Protein 3EOI (pdb70)

InterPro domains:
  IPR009987 PilM, inner membrane [PF07419] (11-144)

Radius of gyration: 28.0 Å; Cα contacts (8 Å, |Δi|>4): 345; chains: 2; bounding box: 50×100×62 Å

Solvent-accessible surface area: 15650 Å² total; per-residue (Å²): 180,98,190,88,110,125,164,81,104,100,61,104,27,66,100,22,0,33,14,0,18,100,15,13,70,23,0,46,77,43,1,187,123,64,78,128,47,50,81,83,16,35,92,9,75,58,95,70,21,63,31,99,97,48,195,53,11,49,27,27,3,28,156,113,88,0,3,0,24,3,135,70,88,122,48,0,40,43,12,1,53,134,67,22,63,112,78,13,151,18,10,62,2,81,116,35,117,4,20,42,67,152,31,162,135,63,103,52,129,21,24,108,106,13,68,61,128,5,2,0,18,56,77,221,90,236,85,102,116,163,84,107,102,60,103,26,67,102,27,0,31,13,0,20,107,16,13,70,20,1,49,76,41,1,189,124,66,78,126,50,48,79,86,13,31,97,9,74,59,92,68,22,62,30,101,95,49,197,58,10,51,26,31,3,28,154,109,86,0,3,0,25,5,104,60,110,120,49,0,41,42,12,1,54,137,68,21,63,114,78,13,147,17,12,50,0,61,128,45,132,3,19,33,72,137,34,138,134,64,115,46,124,25,22,108,94,14,44,54,108,0,2,1,17,59,75

B-factor: mean 16.45, std 9.67, range [5.2, 64.06]

Organism: Escherichia coli (NCBI:txid562)

Sequence (246 aa):
LSRTVHHQQTAEITQQAADFIRYMNAINDYLYQHPERRAAGGQLTSAQLGLPATKNVSHLISQQRVFVWAKEKPGLMGALLEQSGDSALLARVENGRLLDTHGRRISITLPAVIPDQVIIWMNLSRTVHHQQTAEITQQAADFIRYMNAINDYLYQHPERRAAGGQLTSAQLGLPATKNVSHLISQQRVFVWAKEKPGLMGALLEQSGDSALLARVENGRLLDTHGRRISITLPAVIPDQVIIWMN

Nearest PDB structures (foldseek):
  3eoi-assembly2_B  TM=1.002E+00  e=7.744E-25  Escherichia coli
  1m64-assembly2_B  TM=3.603E-01  e=7.952E+00  Shewanella frigidimarina
  3eoi-assembly2_B  TM=1.008E+00  e=5.783E-26  Escherichia coli
  3hg9-assembly1_B  TM=4.531E-01  e=3.712E-03  Pseudomonas aeruginosa
  2io9-assembly1_A  TM=3.458E-01  e=4.131E+00  Escherichia coli

Foldseek 3Di:
DDPDDPDCVVVVLLVLLVVQVLQVVLQVVLCVVPVVVLVPKDDDACVSSVHHDDDAKDWIRDPSKIKIKGADDVCSVVSNCVVVVNPAQKWFFAPQFTAGPVGHTDPDRDDPPDDHRMMMGMD/DDPDDPDCVVVVLLVLLVVQVLQVVLVVVLCVVPLVVLVVKADDDCVSSVHDDDPSKDWIRDPSKIKIKGAADVCSVVSNCVVVVNPAQKWFFAPQFTAGPVGHTDPDHDDPVDDHRMMMGMD

Secondary structure (DSSP, 8-state):
--------HHHHHHHHHHHHHHHHHHHHHHHHH-GGGGGG-B---HHHHT----SS-EEEEETTEEEEEEE--TTHHHHHHHHTTT----EEEETTEEE-TTS-B---PPPTTSPSSEEEEE-/--------HHHHHHHHHHHHHHHHHHHHHHHHH-GGGGGG-B---HHHHTS---SS-EEEEETTEEEEEEE--TTHHHHHHHHTTT----EEEETTEEE-TTS-B---PPPTTPPSSEEEEE-

Structure (mmCIF, N/CA/C/O backbone):
data_3EOI
#
_entry.id   3EOI
#
_cell.length_a   44.754
_cell.length_b   54.213
_cell.length_c   50.091
_cell.angle_alpha   90.000
_cell.angle_beta   100.510
_cell.angle_gamma   90.000
#
_symmetry.space_group_name_H-M   'P 1 21 1'
#
loop_
_entity.id
_entity.type
_entity.pdbx_description
1 polymer PilM
2 water water
#
loop_
_atom_site.group_PDB
_atom_site.id
_atom_site.type_symbol
_atom_site.label_atom_id
_atom_site.label_alt_id
_atom_site.label_comp_id
_atom_site.label_asym_id
_atom_site.label_entity_id
_atom_site.label_seq_id
_atom_site.pdbx_PDB_ins_code
_atom_site.Cartn_x
_atom_site.Cartn_y
_atom_site.Cartn_z
_atom_site.occupancy
_atom_site.B_iso_or_equiv
_atom_site.auth_seq_id
_atom_site.auth_comp_id
_atom_site.auth_asym_id
_atom_site.auth_atom_id
_atom_site.pdbx_PDB_model_num
ATOM 1 N N . LEU A 1 2 ? 44.246 -19.661 7.245 1.00 30.71 2 LEU A N 1
ATOM 2 C CA . LEU A 1 2 ? 43.505 -19.109 8.432 1.00 30.65 2 LEU A CA 1
ATOM 3 C C . LEU A 1 2 ? 43.906 -17.695 8.864 1.00 28.72 2 LEU A C 1
ATOM 4 O O . LEU A 1 2 ? 44.917 -17.551 9.537 1.00 29.47 2 LEU A O 1
ATOM 9 N N . SER A 1 3 ? 43.134 -16.659 8.543 1.00 25.86 3 SER A N 1
ATOM 10 C CA . SER A 1 3 ? 43.379 -15.377 9.239 1.00 21.93 3 SER A CA 1
ATOM 11 C C . SER A 1 3 ? 42.643 -15.338 10.559 1.00 18.26 3 SER A C 1
ATOM 12 O O . SER A 1 3 ? 41.457 -15.618 10.632 1.00 19.25 3 SER A O 1
ATOM 15 N N . ARG A 1 4 ? 43.353 -14.969 11.617 1.00 13.00 4 ARG A N 1
ATOM 16 C CA . ARG A 1 4 ? 42.717 -14.962 12.902 1.00 11.07 4 ARG A CA 1
ATOM 17 C C . ARG A 1 4 ? 42.309 -13.562 13.306 1.00 10.61 4 ARG A C 1
ATOM 18 O O . ARG A 1 4 ? 41.778 -13.360 14.397 1.00 7.76 4 ARG A O 1
ATOM 26 N N . THR A 1 5 ? 42.557 -12.583 12.437 1.00 11.17 5 THR A N 1
ATOM 27 C CA . THR A 1 5 ? 42.360 -11.175 12.799 1.00 13.09 5 THR A CA 1
ATOM 28 C C . THR A 1 5 ? 40.894 -10.879 13.109 1.00 11.82 5 THR A C 1
ATOM 29 O O . THR A 1 5 ? 39.990 -11.324 12.374 1.00 13.36 5 THR A O 1
ATOM 33 N N . VAL A 1 6 ? 40.649 -10.202 14.231 1.00 10.40 6 VAL A N 1
ATOM 34 C CA . VAL A 1 6 ? 39.298 -9.742 14.567 1.00 10.33 6 VAL A CA 1
ATOM 35 C C . VAL A 1 6 ? 39.120 -8.347 13.999 1.00 11.64 6 VAL A C 1
ATOM 36 O O . VAL A 1 6 ? 39.822 -7.414 14.439 1.00 12.19 6 VAL A O 1
ATOM 40 N N . HIS A 1 7 ? 38.226 -8.186 13.007 1.00 11.43 7 HIS A N 1
ATOM 41 C CA . HIS A 1 7 ? 38.078 -6.881 12.397 1.00 12.87 7 HIS A CA 1
ATOM 42 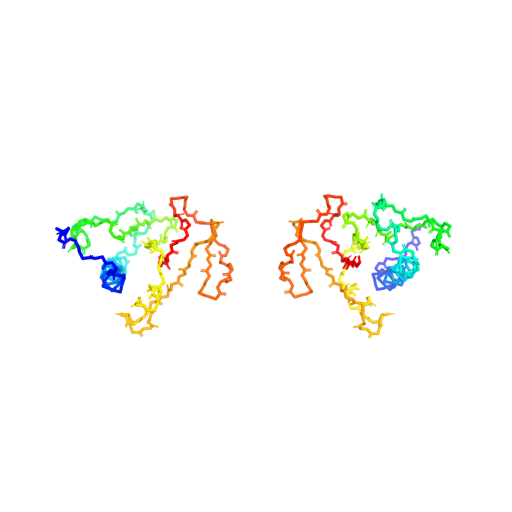C C . HIS A 1 7 ? 37.063 -5.998 13.143 1.00 11.42 7 HIS A C 1
ATOM 43 O O . HIS A 1 7 ? 36.385 -6.488 14.019 1.00 10.20 7 HIS A O 1
ATOM 50 N N . HIS A 1 8 ? 36.974 -4.720 12.773 1.00 10.30 8 HIS A N 1
ATOM 51 C CA . HIS A 1 8 ? 35.844 -3.876 13.199 1.00 10.65 8 HIS A CA 1
ATOM 52 C C . HIS A 1 8 ? 35.843 -3.612 14.683 1.00 9.66 8 HIS A C 1
ATOM 53 O O . HIS A 1 8 ? 34.776 -3.594 15.317 1.00 10.95 8 HIS A O 1
ATOM 60 N N . GLN A 1 9 ? 37.018 -3.343 15.231 1.00 7.11 9 GLN A N 1
ATOM 61 C CA . GLN A 1 9 ? 37.109 -3.044 16.678 1.00 6.98 9 GLN A CA 1
ATOM 62 C C . GLN A 1 9 ? 37.226 -1.558 16.972 1.00 6.14 9 GLN A C 1
ATOM 63 O O . GLN A 1 9 ? 37.894 -1.136 17.901 1.00 8.46 9 GLN A O 1
ATOM 69 N N . GLN A 1 10 ? 36.507 -0.767 16.194 1.00 6.98 10 GLN A N 1
ATOM 70 C CA . GLN A 1 10 ? 36.558 0.701 16.344 1.00 7.79 10 GLN A CA 1
ATOM 71 C C . GLN A 1 10 ? 36.230 1.217 17.730 1.00 7.74 10 GLN A C 1
ATOM 72 O O . GLN A 1 10 ? 36.945 2.047 18.259 1.00 8.65 10 GLN A O 1
ATOM 78 N N . THR A 1 11 ? 35.160 0.727 18.358 1.00 7.45 11 THR A N 1
ATOM 79 C CA . THR A 1 11 ? 34.863 1.255 19.710 1.00 6.20 11 THR A CA 1
ATOM 80 C C . THR A 1 11 ? 35.929 0.861 20.742 1.00 6.31 11 THR A C 1
ATOM 81 O O . THR A 1 11 ? 36.383 1.689 21.564 1.00 7.44 11 THR A O 1
ATOM 85 N N . ALA A 1 12 ? 36.378 -0.380 20.683 1.00 5.96 12 ALA A N 1
ATOM 86 C CA . ALA A 1 12 ? 37.491 -0.779 21.559 1.00 7.03 12 ALA A CA 1
ATOM 87 C C . ALA A 1 12 ? 38.710 0.126 21.328 1.00 7.84 12 ALA A C 1
ATOM 88 O O . ALA A 1 12 ? 39.415 0.503 22.264 1.00 8.58 12 ALA A O 1
ATOM 90 N N . GLU A 1 13 ? 39.032 0.392 20.062 1.00 8.23 13 GLU A N 1
ATOM 91 C CA . GLU A 1 13 ? 40.179 1.244 19.709 1.00 8.82 13 GLU A CA 1
ATOM 92 C C . GLU A 1 13 ? 40.010 2.660 20.270 1.00 9.35 13 GLU A C 1
ATOM 93 O O . GLU A 1 13 ? 40.987 3.218 20.867 1.00 10.25 13 GLU A O 1
ATOM 99 N N . ILE A 1 14 ? 38.834 3.278 20.073 1.00 8.69 14 ILE A N 1
ATOM 100 C CA . ILE A 1 14 ? 38.712 4.680 20.556 1.00 8.69 14 ILE A CA 1
ATOM 101 C C . ILE A 1 14 ? 38.674 4.720 22.063 1.00 8.76 14 ILE A C 1
ATOM 102 O O . ILE A 1 14 ? 39.145 5.657 22.694 1.00 9.13 14 ILE A O 1
ATOM 107 N N . THR A 1 15 ? 38.131 3.670 22.691 1.00 7.98 15 THR A N 1
ATOM 108 C CA . THR A 1 15 ? 38.150 3.649 24.145 1.00 8.33 15 THR A CA 1
ATOM 109 C C . THR A 1 15 ? 39.560 3.667 24.691 1.00 8.94 15 THR A C 1
ATOM 110 O O . THR A 1 15 ? 39.837 4.449 25.586 1.00 10.39 15 THR A O 1
ATOM 114 N N . GLN A 1 16 ? 40.447 2.867 24.113 1.00 8.43 16 GLN A N 1
ATOM 115 C CA . GLN A 1 16 ? 41.821 2.828 24.566 1.00 9.40 16 GLN A CA 1
ATOM 116 C C . GLN A 1 16 ? 42.604 4.088 24.150 1.00 10.68 16 GLN A C 1
ATOM 117 O O . GLN A 1 16 ? 43.411 4.630 24.918 1.00 11.46 16 GLN A O 1
ATOM 123 N N . GLN A 1 17 ? 42.333 4.613 22.951 1.00 9.73 17 GLN A N 1
ATOM 124 C CA . GLN A 1 17 ? 42.940 5.863 22.515 1.00 9.90 17 GLN A CA 1
ATOM 125 C C . GLN A 1 17 ? 42.565 6.991 23.466 1.00 8.24 17 GLN A C 1
ATOM 126 O O . GLN A 1 17 ? 43.435 7.811 23.826 1.00 9.27 17 GLN A O 1
ATOM 132 N N . ALA A 1 18 ? 41.296 7.091 23.925 1.00 6.51 18 ALA A N 1
ATOM 133 C CA . ALA A 1 18 ? 40.950 8.169 24.807 1.00 7.65 18 ALA A CA 1
ATOM 134 C C . ALA A 1 18 ? 41.603 7.976 26.144 1.00 8.56 18 ALA A C 1
ATOM 135 O O . ALA A 1 18 ? 42.037 8.967 26.757 1.00 9.75 18 ALA A O 1
ATOM 137 N N . ALA A 1 19 ? 41.656 6.728 26.626 1.00 7.60 19 ALA A N 1
ATOM 138 C CA . ALA A 1 19 ? 42.271 6.514 27.932 1.00 7.85 19 ALA A CA 1
ATOM 139 C C . ALA A 1 19 ? 43.742 6.871 27.894 1.00 8.22 19 ALA A C 1
ATOM 140 O O . ALA A 1 19 ? 44.260 7.554 28.838 1.00 8.68 19 ALA A O 1
ATOM 142 N N . ASP A 1 20 ? 44.416 6.465 26.809 1.00 8.49 20 ASP A N 1
ATOM 143 C CA . ASP A 1 20 ? 45.831 6.862 26.647 1.00 9.46 20 ASP A CA 1
ATOM 144 C C . ASP A 1 20 ? 46.032 8.388 26.578 1.00 8.81 20 ASP A C 1
ATOM 145 O O . ASP A 1 20 ? 46.957 8.961 27.202 1.00 9.43 20 ASP A O 1
ATOM 150 N N . PHE A 1 21 ? 45.204 9.036 25.755 1.00 8.97 21 PHE A N 1
ATOM 151 C CA . PHE A 1 21 ? 45.235 10.498 25.631 1.00 8.02 21 PHE A CA 1
ATOM 152 C C . PHE A 1 21 ? 45.101 11.128 27.045 1.00 8.01 21 PHE A C 1
ATOM 153 O O . PHE A 1 21 ? 45.849 12.060 27.454 1.00 8.90 21 PHE A O 1
ATOM 161 N N . ILE A 1 22 ? 44.097 10.685 27.801 1.00 7.54 22 ILE A N 1
ATOM 162 C CA . ILE A 1 22 ? 43.831 11.363 29.075 1.00 9.36 22 ILE A CA 1
ATOM 163 C C . ILE A 1 22 ? 44.996 11.126 30.028 1.00 9.74 22 ILE A C 1
ATOM 164 O O . ILE A 1 22 ? 45.403 12.038 30.779 1.00 10.53 22 ILE A O 1
ATOM 169 N N . ARG A 1 23 ? 45.553 9.922 29.988 1.00 8.70 23 ARG A N 1
ATOM 170 C CA . ARG A 1 23 ? 46.683 9.577 30.869 1.00 10.48 23 ARG A CA 1
ATOM 171 C C . ARG A 1 23 ? 47.881 10.452 30.608 1.00 10.82 23 ARG A C 1
ATOM 172 O O . ARG A 1 23 ? 48.533 10.971 31.575 1.00 11.02 23 ARG A O 1
ATOM 180 N N . TYR A 1 24 ? 48.223 10.606 29.326 1.00 9.71 24 TYR A N 1
ATOM 181 C CA . TYR A 1 24 ? 49.361 11.449 28.942 1.00 10.25 24 TYR A CA 1
ATOM 182 C C . TYR A 1 24 ? 49.085 12.930 29.184 1.00 8.95 24 TYR A C 1
ATOM 183 O O . TYR A 1 24 ? 49.953 13.661 29.716 1.00 8.72 24 TYR A O 1
ATOM 192 N N . MET A 1 25 ? 47.925 13.421 28.733 1.00 8.76 25 MET A N 1
ATOM 193 C CA . MET A 1 25 ? 47.475 14.774 29.068 1.00 9.18 25 MET A CA 1
ATOM 194 C C . MET A 1 25 ? 47.674 15.086 30.575 1.00 9.21 25 MET A C 1
ATOM 195 O O . MET A 1 25 ? 48.310 16.085 30.944 1.00 7.93 25 MET A O 1
ATOM 200 N N . ASN A 1 26 ? 47.094 14.250 31.448 1.00 8.57 26 ASN A N 1
ATOM 201 C CA . ASN A 1 26 ? 47.201 14.485 32.921 1.00 9.65 26 ASN A CA 1
ATOM 202 C C . ASN A 1 26 ? 48.654 14.490 33.371 1.00 9.47 26 ASN A C 1
ATOM 203 O O . ASN A 1 26 ? 49.082 15.349 34.170 1.00 9.85 26 ASN A O 1
ATOM 208 N N . ALA A 1 27 ? 49.452 13.569 32.849 1.00 8.90 27 ALA A N 1
ATOM 209 C CA . ALA A 1 27 ? 50.871 13.531 33.277 1.00 8.10 27 ALA A CA 1
ATOM 210 C C . ALA A 1 27 ? 51.658 14.772 32.840 1.00 7.92 27 ALA A C 1
ATOM 211 O O . ALA A 1 27 ? 52.486 15.333 33.616 1.00 8.71 27 ALA A O 1
ATOM 213 N N . ILE A 1 28 ? 51.385 15.216 31.620 1.00 7.51 28 ILE A N 1
ATOM 214 C CA . ILE A 1 28 ? 52.005 16.423 31.106 1.00 8.58 28 ILE A CA 1
ATOM 215 C C . ILE A 1 28 ? 51.563 17.670 31.840 1.00 9.26 28 ILE A C 1
ATOM 216 O O . ILE A 1 28 ? 52.400 18.504 32.261 1.00 9.29 28 ILE A O 1
ATOM 221 N N . ASN A 1 29 ? 50.251 17.745 32.053 1.00 7.88 29 ASN A N 1
ATOM 222 C CA . ASN A 1 29 ? 49.640 18.860 32.765 1.00 9.85 29 ASN A CA 1
ATOM 223 C C . ASN A 1 29 ? 50.188 18.955 34.190 1.00 9.35 29 ASN A C 1
ATOM 224 O O . ASN A 1 29 ? 50.574 20.032 34.663 1.00 9.57 29 ASN A O 1
ATOM 229 N N . ASP A 1 30 ? 50.217 17.816 34.887 1.00 8.56 30 ASP A N 1
ATOM 230 C CA . ASP A 1 30 ? 50.700 17.825 36.241 1.00 11.76 30 ASP A CA 1
ATOM 231 C C . ASP A 1 30 ? 52.155 18.255 36.306 1.00 10.02 30 ASP A C 1
ATOM 232 O O . ASP A 1 30 ? 52.517 19.068 37.163 1.00 10.32 30 ASP A O 1
ATOM 237 N N . TYR A 1 31 ? 52.992 17.758 35.389 1.00 8.48 31 TYR A N 1
ATOM 238 C CA . TYR A 1 31 ? 54.417 18.131 35.422 1.00 7.05 31 TYR A CA 1
ATOM 239 C C . TYR A 1 31 ? 54.554 19.640 35.186 1.00 7.37 31 TYR A C 1
ATOM 240 O O . TYR A 1 31 ? 55.356 20.341 35.884 1.00 7.62 31 TYR A O 1
ATOM 249 N N . LEU A 1 32 ? 53.875 20.168 34.166 1.00 7.93 32 LEU A N 1
ATOM 250 C CA . LEU A 1 32 ? 54.061 21.586 33.872 1.00 8.46 32 LEU A CA 1
ATOM 251 C C . LEU A 1 32 ? 53.433 22.485 34.925 1.00 7.68 32 LEU A C 1
ATOM 252 O O . LEU A 1 32 ? 53.896 23.615 35.128 1.00 9.45 32 LEU A O 1
ATOM 257 N N . TYR A 1 33 ? 52.383 22.019 35.590 1.00 6.10 33 TYR A N 1
ATOM 258 C CA . TYR A 1 33 ? 51.851 22.799 36.730 1.00 8.13 33 TYR A CA 1
ATOM 259 C C . TYR A 1 33 ? 52.866 22.908 37.865 1.00 7.42 33 TYR A C 1
ATOM 260 O O . TYR A 1 33 ? 53.002 23.938 38.528 1.00 8.32 33 TYR A O 1
ATOM 269 N N . GLN A 1 34 ? 53.512 21.786 38.187 1.00 7.47 34 GLN A N 1
ATOM 270 C CA . GLN A 1 34 ? 54.626 21.767 39.160 1.00 7.33 34 GLN A CA 1
ATOM 271 C C . GLN A 1 34 ? 55.826 22.634 38.748 1.00 7.72 34 GLN A C 1
ATOM 272 O O . GLN A 1 34 ? 56.445 23.305 39.575 1.00 7.65 34 GLN A O 1
ATOM 278 N N . HIS A 1 35 ? 56.141 22.622 37.447 1.00 8.50 35 HIS A N 1
ATOM 279 C CA . HIS A 1 35 ? 57.341 23.220 36.897 1.00 10.54 35 HIS A CA 1
ATOM 280 C C . HIS A 1 35 ? 57.028 24.141 35.733 1.00 9.36 35 HIS A C 1
ATOM 281 O O . HIS A 1 35 ? 57.408 23.851 34.586 1.00 8.82 35 HIS A O 1
ATOM 288 N N . PRO A 1 36 ? 56.380 25.258 36.009 1.00 9.47 36 PRO A N 1
ATOM 289 C CA . PRO A 1 36 ? 55.937 26.089 34.904 1.00 10.03 36 PRO A CA 1
ATOM 290 C C . PRO A 1 36 ? 57.128 26.630 34.120 1.00 10.86 36 PRO A C 1
ATOM 291 O O . PRO A 1 36 ? 56.990 26.922 32.948 1.00 11.92 36 PRO A O 1
ATOM 295 N N . GLU A 1 37 ? 58.300 26.741 34.730 1.00 10.86 37 GLU A N 1
ATOM 296 C CA . GLU A 1 37 ? 59.460 27.254 33.999 1.00 12.64 37 GLU A CA 1
ATOM 297 C C . GLU A 1 37 ? 59.910 26.359 32.825 1.00 11.77 37 GLU A C 1
ATOM 298 O O . GLU A 1 37 ? 60.677 26.787 31.941 1.00 12.57 37 GLU A O 1
ATOM 304 N N . ARG A 1 38 ? 59.465 25.100 32.844 1.00 9.97 38 ARG A N 1
ATOM 305 C CA . ARG A 1 38 ? 59.816 24.150 31.765 1.00 9.54 38 ARG A CA 1
ATOM 306 C C . ARG A 1 38 ? 59.165 24.574 30.424 1.00 8.70 38 ARG A C 1
ATOM 307 O O . ARG A 1 38 ? 59.702 24.282 29.347 1.00 9.40 38 ARG A O 1
ATOM 315 N N . ARG A 1 39 ? 58.074 25.321 30.506 1.00 9.20 39 ARG A N 1
ATOM 316 C CA . ARG A 1 39 ? 57.384 25.793 29.272 1.00 9.25 39 ARG A CA 1
ATOM 317 C C . ARG A 1 39 ? 58.274 26.535 28.264 1.00 10.78 39 ARG A C 1
ATOM 318 O O . ARG A 1 39 ? 58.129 26.372 27.043 1.00 13.77 39 ARG A O 1
ATOM 326 N N . ALA A 1 40 ? 59.208 27.308 28.770 1.00 11.61 40 ALA A N 1
ATOM 327 C CA . ALA A 1 40 ? 60.016 28.139 27.908 1.00 11.61 40 ALA A CA 1
ATOM 328 C C . ALA A 1 40 ? 60.943 27.335 27.033 1.00 11.76 40 ALA A C 1
ATOM 329 O O . ALA A 1 40 ? 61.392 27.814 25.980 1.00 14.16 40 ALA A O 1
ATOM 331 N N . ALA A 1 41 ? 61.285 26.127 27.443 1.00 10.86 41 ALA A N 1
ATOM 332 C CA . ALA A 1 41 ? 62.321 25.434 26.696 1.00 11.06 41 ALA A CA 1
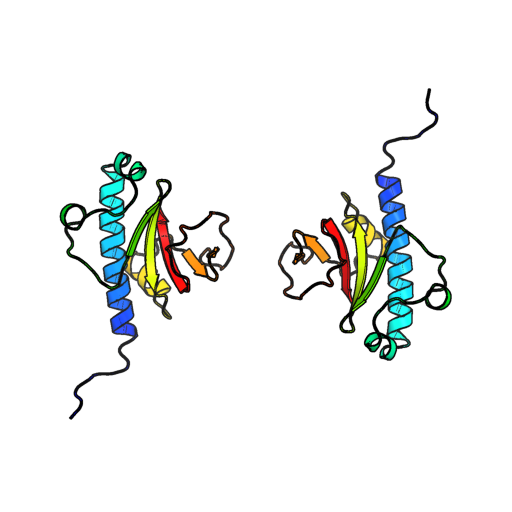ATOM 333 C C . ALA A 1 41 ? 61.801 24.732 25.421 1.00 13.12 41 ALA A C 1
ATOM 334 O O . ALA A 1 41 ? 62.582 24.382 24.531 1.00 14.22 41 ALA A O 1
ATOM 336 N N . GLY A 1 42 ? 60.505 24.487 25.331 1.00 13.09 42 GLY A N 1
ATOM 337 C CA . GLY A 1 42 ? 60.008 23.782 24.135 1.00 11.97 42 GLY A CA 1
ATOM 338 C C . GLY A 1 42 ? 60.174 22.275 24.106 1.00 10.76 42 GLY A C 1
ATOM 339 O O . GLY A 1 42 ? 60.440 21.658 25.129 1.00 11.12 42 GLY A O 1
ATOM 340 N N . GLY A 1 43 ? 59.939 21.680 22.942 1.00 9.77 43 GLY A N 1
ATOM 341 C CA . GLY A 1 43 ? 60.258 20.238 22.753 1.00 9.14 43 GLY A CA 1
ATOM 342 C C . GLY A 1 43 ? 59.225 19.420 23.476 1.00 10.44 43 GLY A C 1
ATOM 343 O O . GLY A 1 43 ? 58.050 19.751 23.471 1.00 10.73 43 GLY A O 1
ATOM 344 N N . GLN A 1 44 ? 59.676 18.310 24.038 1.00 10.51 44 GLN A N 1
ATOM 345 C CA . GLN A 1 44 ? 58.768 17.403 24.714 1.00 9.33 44 GLN A CA 1
ATOM 346 C C . GLN A 1 44 ? 59.305 17.056 26.098 1.00 10.33 44 GLN A C 1
ATOM 347 O O . GLN A 1 44 ? 60.537 17.053 26.341 1.00 11.55 44 GLN A O 1
ATOM 353 N N . LEU A 1 45 ? 58.377 16.665 26.984 1.00 9.99 45 LEU A N 1
ATOM 354 C CA . LEU A 1 45 ? 58.768 16.132 28.273 1.00 9.28 45 LEU A CA 1
ATOM 355 C C . LEU A 1 45 ? 59.218 14.693 28.039 1.00 9.95 45 LEU A C 1
ATOM 356 O O . LEU A 1 45 ? 58.804 14.044 27.069 1.00 11.75 45 LEU A O 1
ATOM 361 N N . THR A 1 46 ? 60.030 14.159 28.929 1.00 11.51 46 THR A N 1
ATOM 362 C CA . THR A 1 46 ? 60.536 12.795 28.703 1.00 13.50 46 THR A CA 1
ATOM 363 C C . THR A 1 46 ? 59.706 11.715 29.364 1.00 15.19 46 THR A C 1
ATOM 364 O O . THR A 1 46 ? 58.849 11.992 30.207 1.00 14.66 46 THR A O 1
ATOM 368 N N . SER A 1 47 ? 59.986 10.461 28.993 1.00 17.02 47 SER A N 1
ATOM 369 C CA . SER A 1 47 ? 59.325 9.304 29.638 1.00 17.70 47 SER A CA 1
ATOM 370 C C . SER A 1 47 ? 59.557 9.272 31.120 1.00 17.09 47 SER A C 1
ATOM 371 O O . SER A 1 47 ? 58.603 9.028 31.897 1.00 17.50 47 SER A O 1
ATOM 374 N N . ALA A 1 48 ? 60.774 9.593 31.551 1.00 17.38 48 ALA A N 1
ATOM 375 C CA . ALA A 1 48 ? 61.020 9.664 32.985 1.00 17.35 48 ALA A CA 1
ATOM 376 C C . ALA A 1 48 ? 60.160 10.735 33.661 1.00 16.86 48 ALA A C 1
ATOM 377 O O . ALA A 1 48 ? 59.577 10.481 34.709 1.00 16.90 48 ALA A O 1
ATOM 379 N N . GLN A 1 49 ? 60.080 11.936 33.072 1.00 15.22 49 GLN A N 1
ATOM 380 C CA . GLN A 1 49 ? 59.242 13.001 33.667 1.00 14.62 49 GLN A CA 1
ATOM 381 C C . GLN A 1 49 ? 57.774 12.637 33.741 1.00 13.85 49 GLN A C 1
ATOM 382 O O . GLN A 1 49 ? 57.097 12.947 34.730 1.00 13.82 49 GLN A O 1
ATOM 388 N N . LEU A 1 50 ? 57.266 11.968 32.721 1.00 13.87 50 LEU A N 1
ATOM 389 C CA . LEU A 1 50 ? 55.858 11.567 32.698 1.00 14.69 50 LEU A CA 1
ATOM 390 C C . LEU A 1 50 ? 55.556 10.284 33.501 1.00 15.39 50 LEU A C 1
ATOM 391 O O . LEU A 1 50 ? 54.398 9.988 33.842 1.00 14.42 50 LEU A O 1
ATOM 396 N N . GLY A 1 51 ? 56.594 9.500 33.764 1.00 15.50 51 GLY A N 1
ATOM 397 C CA . GLY A 1 51 ? 56.373 8.173 34.341 1.00 15.58 51 GLY A CA 1
ATOM 398 C C . GLY A 1 51 ? 55.630 7.206 33.441 1.00 16.51 51 GLY A C 1
ATOM 399 O O . GLY A 1 51 ? 54.989 6.260 33.913 1.00 17.64 51 GLY A O 1
ATOM 400 N N . LEU A 1 52 ? 55.718 7.412 32.128 1.00 16.22 52 LEU A N 1
ATOM 401 C CA . LEU A 1 52 ? 54.994 6.601 31.187 1.00 17.14 52 LEU A CA 1
ATOM 402 C C . LEU A 1 52 ? 55.985 6.247 30.074 1.00 18.91 52 LEU A C 1
ATOM 403 O O . LEU A 1 52 ? 56.868 7.058 29.754 1.00 18.42 52 LEU A O 1
ATOM 408 N N . PRO A 1 53 ? 55.889 5.030 29.512 1.00 20.78 53 PRO A N 1
ATOM 409 C CA . PRO A 1 53 ? 56.838 4.788 28.448 1.00 22.65 53 PRO A CA 1
ATOM 410 C C . PRO A 1 53 ? 56.356 5.474 27.205 1.00 24.20 53 PRO A C 1
ATOM 411 O O . PRO A 1 53 ? 55.354 6.184 27.248 1.00 23.05 53 PRO A O 1
ATOM 415 N N . ALA A 1 54 ? 57.090 5.265 26.115 1.00 25.35 54 ALA A N 1
ATOM 416 C CA . ALA A 1 54 ? 56.718 5.714 24.784 1.00 27.15 54 ALA A CA 1
ATOM 417 C C . ALA A 1 54 ? 55.324 5.235 24.362 1.00 29.16 54 ALA A C 1
ATOM 418 O O . ALA A 1 54 ? 54.860 4.146 24.735 1.00 30.15 54 ALA A O 1
ATOM 420 N N . THR A 1 55 ? 54.645 6.052 23.575 1.00 28.90 55 THR A N 1
ATOM 421 C CA . THR A 1 55 ? 53.328 5.676 23.120 1.00 29.38 55 THR A CA 1
ATOM 422 C C . THR A 1 55 ? 53.166 6.048 21.670 1.00 30.53 55 THR A C 1
ATOM 423 O O . THR A 1 55 ? 53.767 7.019 21.208 1.00 31.54 55 THR A O 1
ATOM 427 N N . LYS A 1 56 ? 52.334 5.300 20.960 1.00 30.10 56 LYS A N 1
ATOM 428 C CA . LYS A 1 56 ? 52.212 5.503 19.539 1.00 30.66 56 LYS A CA 1
ATOM 429 C C . LYS A 1 56 ? 50.974 6.302 19.182 1.00 28.69 56 LYS A C 1
ATOM 430 O O . LYS A 1 56 ? 50.900 6.861 18.094 1.00 29.44 56 LYS A O 1
ATOM 436 N N . ASN A 1 57 ? 49.992 6.369 20.078 1.00 25.90 57 ASN A N 1
ATOM 437 C CA . ASN A 1 57 ? 48.747 6.980 19.682 1.00 24.43 57 ASN A CA 1
ATOM 438 C C . ASN A 1 57 ? 48.443 8.328 20.340 1.00 20.72 57 ASN A C 1
ATOM 439 O O . ASN A 1 57 ? 47.341 8.826 20.214 1.00 22.21 57 ASN A O 1
ATOM 444 N N . VAL A 1 58 ? 49.428 8.928 20.999 1.00 17.93 58 VAL A N 1
ATOM 445 C CA . VAL A 1 58 ? 49.239 10.304 21.516 1.00 17.84 58 VAL A CA 1
ATOM 446 C C . VAL A 1 58 ? 50.551 11.064 21.375 1.00 14.00 58 VAL A C 1
ATOM 447 O O . VAL A 1 58 ? 51.617 10.488 21.595 1.00 15.03 58 VAL A O 1
ATOM 451 N N . SER A 1 59 ? 50.504 12.325 20.914 1.00 11.75 59 SER A N 1
ATOM 452 C CA . SER A 1 59 ? 51.697 13.118 20.641 1.00 10.58 59 SER A CA 1
ATOM 453 C C . SER A 1 59 ? 51.561 14.441 21.394 1.00 8.43 59 SER A C 1
ATOM 454 O O . SER A 1 59 ? 50.462 14.839 21.752 1.00 8.43 59 SER A O 1
ATOM 457 N N . HIS A 1 60 ? 52.716 15.061 21.660 1.00 8.16 60 HIS A N 1
ATOM 458 C CA . HIS A 1 60 ? 52.733 16.346 22.274 1.00 8.26 60 HIS A CA 1
ATOM 459 C C . HIS A 1 60 ? 53.901 17.222 21.872 1.00 9.15 60 HIS A C 1
ATOM 460 O O . HIS A 1 60 ? 54.875 16.780 21.260 1.00 9.72 60 HIS A O 1
ATOM 467 N N . LEU A 1 61 ? 53.731 18.506 22.141 1.00 8.35 61 LEU A N 1
ATOM 468 C CA . LEU A 1 61 ? 54.770 19.458 21.785 1.00 8.68 61 LEU A CA 1
ATOM 469 C C . LEU A 1 61 ? 54.556 20.696 22.623 1.00 8.08 61 LEU A C 1
ATOM 470 O O . LEU A 1 61 ? 53.432 21.110 22.854 1.00 10.11 61 LEU A O 1
ATOM 475 N N . ILE A 1 62 ? 55.642 21.216 23.187 1.00 5.88 62 ILE A N 1
ATOM 476 C CA . ILE A 1 62 ? 55.608 22.526 23.821 1.00 7.01 62 ILE A CA 1
ATOM 477 C C . ILE A 1 62 ? 56.158 23.572 22.845 1.00 8.60 62 ILE A C 1
ATOM 478 O O . ILE A 1 62 ? 57.254 23.402 22.321 1.00 8.79 62 ILE A O 1
ATOM 483 N N . SER A 1 63 ? 55.376 24.610 22.561 1.00 8.10 63 SER A N 1
ATOM 484 C CA . SER A 1 63 ? 55.768 25.635 21.583 1.00 8.56 63 SER A CA 1
ATOM 485 C C . SER A 1 63 ? 55.230 26.988 21.997 1.00 9.59 63 SER A C 1
ATOM 486 O O . SER A 1 63 ? 54.073 27.108 22.403 1.00 9.55 63 SER A O 1
ATOM 489 N N . GLN A 1 64 ? 56.096 27.987 21.981 1.00 10.39 64 GLN A N 1
ATOM 490 C CA . GLN A 1 64 ? 55.700 29.302 22.422 1.00 11.76 64 GLN A CA 1
ATOM 491 C C . GLN A 1 64 ? 55.005 29.226 23.809 1.00 10.43 64 GLN A C 1
ATOM 492 O O . GLN A 1 64 ? 54.005 29.907 24.094 1.00 11.23 64 GLN A O 1
ATOM 498 N N . GLN A 1 65 ? 55.615 28.427 24.670 1.00 8.98 65 GLN A N 1
ATOM 499 C CA . GLN A 1 65 ? 55.167 28.273 26.087 1.00 8.70 65 GLN A CA 1
ATOM 500 C C . GLN A 1 65 ? 53.760 27.677 26.305 1.00 8.19 65 GLN A C 1
ATOM 501 O O . GLN A 1 65 ? 53.239 27.686 27.423 1.00 10.94 65 GLN A O 1
ATOM 507 N N . ARG A 1 66 ? 53.178 27.096 25.266 1.00 7.58 66 ARG A N 1
ATOM 508 C CA . ARG A 1 66 ? 51.922 26.375 25.447 1.00 9.67 66 ARG A CA 1
ATOM 509 C C . ARG A 1 66 ? 52.207 24.942 25.103 1.00 9.57 66 ARG A C 1
ATOM 510 O O . ARG A 1 66 ? 53.070 24.665 24.278 1.00 8.87 66 ARG A O 1
ATOM 518 N N . VAL A 1 67 ? 51.473 24.042 25.705 1.00 8.15 67 VAL A N 1
ATOM 519 C CA . VAL A 1 67 ? 51.615 22.652 25.394 1.00 7.45 67 VAL A CA 1
ATOM 520 C C . VAL A 1 67 ? 50.384 22.173 24.621 1.00 7.75 67 VAL A C 1
ATOM 521 O O . VAL A 1 67 ? 49.209 22.545 24.911 1.00 8.70 67 VAL A O 1
ATOM 525 N N . PHE A 1 68 ? 50.670 21.318 23.651 1.00 6.26 68 PHE A N 1
ATOM 526 C CA . PHE A 1 68 ? 49.665 20.775 22.737 1.00 6.12 68 PHE A CA 1
ATOM 527 C C . PHE A 1 68 ? 49.769 19.248 22.808 1.00 7.49 68 PHE A C 1
ATOM 528 O O . PHE A 1 68 ? 50.896 18.668 22.696 1.00 7.64 68 PHE A O 1
ATOM 536 N N . VAL A 1 69 ? 48.618 18.596 22.930 1.00 5.81 69 VAL A N 1
ATOM 537 C CA . VAL A 1 69 ? 48.551 17.147 23.020 1.00 6.13 69 VAL A CA 1
ATOM 538 C C . VAL A 1 69 ? 47.463 16.731 22.024 1.00 8.23 69 VAL A C 1
ATOM 539 O O . VAL A 1 69 ? 46.373 17.328 21.987 1.00 7.80 69 VAL A O 1
ATOM 543 N N . TRP A 1 70 ? 47.760 15.753 21.195 1.00 7.07 70 TRP A N 1
ATOM 544 C CA . TRP A 1 70 ? 46.782 15.441 20.151 1.00 5.83 70 TRP A CA 1
ATOM 545 C C . TRP A 1 70 ? 46.757 13.981 19.733 1.00 7.42 70 TRP A C 1
ATOM 546 O O . TRP A 1 70 ? 47.720 13.204 19.957 1.00 7.27 70 TRP A O 1
ATOM 557 N N . ALA A 1 71 ? 45.612 13.636 19.138 1.00 8.48 71 ALA A N 1
ATOM 558 C CA . ALA A 1 71 ? 45.436 12.276 18.575 1.00 9.79 71 ALA A CA 1
ATOM 559 C C . ALA A 1 71 ? 44.597 12.332 17.316 1.00 10.22 71 ALA A C 1
ATOM 560 O O . ALA A 1 71 ? 43.772 13.225 17.140 1.00 11.01 71 ALA A O 1
ATOM 562 N N . LYS A 1 72 ? 44.835 11.379 16.411 1.00 11.24 72 LYS A N 1
ATOM 563 C CA . LYS A 1 72 ? 44.082 11.297 15.166 1.00 13.36 72 LYS A CA 1
ATOM 564 C C . LYS A 1 72 ? 42.588 11.177 15.473 1.00 10.82 72 LYS A C 1
ATOM 565 O O . LYS A 1 72 ? 42.198 10.314 16.233 1.00 10.73 72 LYS A O 1
ATOM 571 N N . GLU A 1 73 ? 41.778 12.011 14.827 1.00 9.35 73 GLU A N 1
ATOM 572 C CA . GLU A 1 73 ? 40.317 12.038 15.077 1.00 8.90 73 GLU A CA 1
ATOM 573 C C . GLU A 1 73 ? 39.650 10.784 14.495 1.00 8.39 73 GLU A C 1
ATOM 574 O O . GLU A 1 73 ? 40.027 10.306 13.440 1.00 9.01 73 GLU A O 1
ATOM 580 N N . LYS A 1 74 ? 38.671 10.288 15.237 1.00 8.76 74 LYS A N 1
ATOM 581 C CA . LYS A 1 74 ? 37.785 9.206 14.818 1.00 8.22 74 LYS A CA 1
ATOM 582 C C . LYS A 1 74 ? 36.398 9.504 15.276 1.00 7.56 74 LYS A C 1
ATOM 583 O O . LYS A 1 74 ? 36.206 10.222 16.264 1.00 7.29 74 LYS A O 1
ATOM 589 N N . PRO A 1 75 ? 35.412 8.891 14.611 1.00 8.32 75 PRO A N 1
ATOM 590 C CA . PRO A 1 75 ? 34.056 9.096 15.099 1.00 8.64 75 PRO A CA 1
ATOM 591 C C . PRO A 1 75 ? 33.938 8.691 16.574 1.00 7.86 75 PRO A C 1
ATOM 592 O O . PRO A 1 75 ? 34.381 7.569 16.950 1.00 9.31 75 PRO A O 1
ATOM 596 N N . GLY A 1 76 ? 33.335 9.565 17.403 1.00 7.52 76 GLY A N 1
ATOM 597 C CA . GLY A 1 76 ? 33.073 9.280 18.791 1.00 7.81 76 GLY A CA 1
ATOM 598 C C . GLY A 1 76 ? 34.311 9.419 19.693 1.00 8.60 76 GLY A C 1
ATOM 599 O O . GLY A 1 76 ? 34.208 9.257 20.890 1.00 9.02 76 GLY A O 1
ATOM 600 N N . LEU A 1 77 ? 35.484 9.691 19.133 1.00 6.25 77 LEU A N 1
ATOM 601 C CA . LEU A 1 77 ? 36.652 9.857 19.998 1.00 6.79 77 LEU A CA 1
ATOM 602 C C . LEU A 1 77 ? 36.413 11.072 20.915 1.00 7.64 77 LEU A C 1
ATOM 603 O O . LEU A 1 77 ? 36.762 11.047 22.086 1.00 8.45 77 LEU A O 1
ATOM 608 N N . MET A 1 78 ? 35.779 12.136 20.402 1.00 8.24 78 MET A N 1
ATOM 609 C CA . MET A 1 78 ? 35.556 13.319 21.246 1.00 7.95 78 MET A CA 1
ATOM 610 C C . MET A 1 78 ? 34.667 12.950 22.405 1.00 6.65 78 MET A C 1
ATOM 611 O O . MET A 1 78 ? 34.977 13.269 23.532 1.00 7.43 78 MET A O 1
ATOM 616 N N . GLY A 1 79 ? 33.594 12.220 22.120 1.00 7.64 79 GLY A N 1
ATOM 617 C CA . GLY A 1 79 ? 32.659 11.830 23.217 1.00 7.59 79 GLY A CA 1
ATOM 618 C C . GLY A 1 79 ? 33.364 10.902 24.221 1.00 8.72 79 GLY A C 1
ATOM 619 O O . GLY A 1 79 ? 33.039 10.939 25.406 1.00 10.30 79 GLY A O 1
ATOM 620 N N . ALA A 1 80 ? 34.311 10.070 23.757 1.00 7.34 80 ALA A N 1
ATOM 621 C CA . ALA A 1 80 ? 34.982 9.158 24.688 1.00 6.32 80 ALA A CA 1
ATOM 622 C C . ALA A 1 80 ? 35.935 9.966 25.583 1.00 6.52 80 ALA A C 1
ATOM 623 O O . ALA A 1 80 ? 36.062 9.690 26.789 1.00 8.34 80 ALA A O 1
ATOM 625 N N . LEU A 1 81 ? 36.604 10.965 24.987 1.00 5.59 81 LEU A N 1
ATOM 626 C CA . LEU A 1 81 ? 37.464 11.820 25.791 1.00 7.72 81 LEU A CA 1
ATOM 627 C C . LEU A 1 81 ? 36.671 12.549 26.811 1.00 9.32 81 LEU A C 1
ATOM 628 O O . LEU A 1 81 ? 37.095 12.707 27.976 1.00 11.29 81 LEU A O 1
ATOM 633 N N . LEU A 1 82 ? 35.523 13.058 26.393 1.00 8.48 82 LEU A N 1
ATOM 634 C CA . LEU A 1 82 ? 34.640 13.741 27.370 1.00 8.57 82 LEU A CA 1
ATOM 635 C C . LEU A 1 82 ? 34.108 12.779 28.455 1.00 10.07 82 LEU A C 1
ATOM 636 O O . LEU A 1 82 ? 34.083 13.055 29.677 1.00 10.26 82 LEU A O 1
ATOM 641 N N . GLU A 1 83 ? 33.683 11.599 28.046 1.00 9.39 83 GLU A N 1
ATOM 642 C CA . GLU A 1 83 ? 33.256 10.651 29.058 1.00 8.89 83 GLU A CA 1
ATOM 643 C C . GLU A 1 83 ? 34.342 10.365 30.097 1.00 8.66 83 GLU A C 1
ATOM 644 O O . GLU A 1 83 ? 34.058 10.322 31.296 1.00 9.62 83 GLU A O 1
ATOM 650 N N . GLN A 1 84 ? 35.535 10.067 29.628 1.00 7.19 84 GLN A N 1
ATOM 651 C CA . GLN A 1 84 ? 36.590 9.560 30.523 1.00 7.54 84 GLN A CA 1
ATOM 652 C C . GLN A 1 84 ? 37.223 10.695 31.327 1.00 8.97 84 GLN A C 1
ATOM 653 O O . GLN A 1 84 ? 38.020 10.439 32.213 1.00 11.24 84 GLN A O 1
ATOM 659 N N . SER A 1 85 ? 36.852 11.939 31.007 1.00 8.16 85 SER A N 1
ATOM 660 C CA . SER A 1 85 ? 37.275 13.128 31.792 1.00 9.37 85 SER A CA 1
ATOM 661 C C . SER A 1 85 ? 36.078 13.793 32.523 1.00 10.26 85 SER A C 1
ATOM 662 O O . SER A 1 85 ? 36.184 14.922 33.013 1.00 10.21 85 SER A O 1
ATOM 665 N N . GLY A 1 86 ? 34.932 13.111 32.624 1.00 10.15 86 GLY A N 1
ATOM 666 C CA . GLY A 1 86 ? 33.792 13.650 33.388 1.00 10.27 86 GLY A CA 1
ATOM 667 C C . GLY A 1 86 ? 33.344 14.969 32.771 1.00 11.12 86 GLY A C 1
ATOM 668 O O . GLY A 1 86 ? 32.903 15.892 33.444 1.00 11.38 86 GLY A O 1
ATOM 669 N N . ASP A 1 87 ? 33.506 15.073 31.460 1.00 10.16 87 ASP A N 1
ATOM 670 C CA . ASP A 1 87 ? 33.113 16.253 30.685 1.00 10.77 87 ASP A CA 1
ATOM 671 C C . ASP A 1 87 ? 33.943 17.461 30.937 1.00 11.58 87 ASP A C 1
ATOM 672 O O . ASP A 1 87 ? 33.544 18.597 30.569 1.00 14.57 87 ASP A O 1
ATOM 677 N N . SER A 1 88 ? 35.109 17.253 31.539 1.00 8.71 88 SER A N 1
ATOM 678 C CA . SER A 1 88 ? 35.935 18.384 31.980 1.00 9.42 88 SER A CA 1
ATOM 679 C C . SER A 1 88 ? 37.069 18.756 31.031 1.00 9.48 88 SER A C 1
ATOM 680 O O . SER A 1 88 ? 37.553 19.872 31.121 1.00 11.35 88 SER A O 1
ATOM 683 N N . ALA A 1 89 ? 37.524 17.866 30.135 1.00 9.26 89 ALA A N 1
ATOM 684 C CA . ALA A 1 89 ? 38.650 18.239 29.248 1.00 9.73 89 ALA A CA 1
ATOM 685 C C . ALA A 1 89 ? 38.228 19.328 28.270 1.00 9.71 89 ALA A C 1
ATOM 686 O O . ALA A 1 89 ? 37.185 19.234 27.637 1.00 9.45 89 ALA A O 1
ATOM 688 N N . LEU A 1 90 ? 39.026 20.363 28.166 1.00 7.80 90 LEU A N 1
ATOM 689 C CA . LEU A 1 90 ? 38.718 21.436 27.205 1.00 8.08 90 LEU A CA 1
ATOM 690 C C . LEU A 1 90 ? 39.490 21.163 25.922 1.00 8.21 90 LEU A C 1
ATOM 691 O O . LEU A 1 90 ? 40.712 21.368 25.854 1.00 10.88 90 LEU A O 1
ATOM 696 N N . LEU A 1 91 ? 38.753 20.744 24.886 1.00 7.75 91 LEU A N 1
ATOM 697 C CA . LEU A 1 91 ? 39.298 20.188 23.676 1.00 8.13 91 LEU A CA 1
ATOM 698 C C . LEU A 1 91 ? 38.965 21.050 22.452 1.00 9.98 91 LEU A C 1
ATOM 699 O O . LEU A 1 91 ? 38.068 21.876 22.509 1.00 11.04 91 LEU A O 1
ATOM 704 N N . ALA A 1 92 ? 39.724 20.828 21.408 1.00 9.03 92 ALA A N 1
ATOM 705 C CA . ALA A 1 92 ? 39.591 21.524 20.109 1.00 9.39 92 ALA A CA 1
ATOM 706 C C . ALA A 1 92 ? 39.939 20.567 18.972 1.00 11.12 92 ALA A C 1
ATOM 707 O O . ALA A 1 92 ? 40.172 19.368 19.220 1.00 10.68 92 ALA A O 1
ATOM 709 N N . ARG A 1 93 ? 39.916 21.102 17.743 1.00 11.48 93 ARG A N 1
ATOM 710 C CA . ARG A 1 93 ? 40.131 20.337 16.519 1.00 12.42 93 ARG A CA 1
ATOM 711 C C . ARG A 1 93 ? 41.113 21.053 15.612 1.00 12.25 93 ARG A C 1
ATOM 712 O O . ARG A 1 93 ? 41.252 22.254 15.706 1.00 10.99 93 ARG A O 1
ATOM 720 N N . VAL A 1 94 ? 41.819 20.332 14.742 1.00 12.45 94 VAL A N 1
ATOM 721 C CA . VAL A 1 94 ? 42.659 21.013 13.731 1.00 11.65 94 VAL A CA 1
ATOM 722 C C . VAL A 1 94 ? 42.173 20.515 12.402 1.00 11.24 94 VAL A C 1
ATOM 723 O O . VAL A 1 94 ? 42.105 19.299 12.185 1.00 11.53 94 VAL A O 1
ATOM 727 N N . GLU A 1 95 ? 41.809 21.468 11.543 1.00 12.12 95 GLU A N 1
ATOM 728 C CA . GLU A 1 95 ? 41.303 21.192 10.205 1.00 14.82 95 GLU A CA 1
ATOM 729 C C . GLU A 1 95 ? 41.915 22.243 9.256 1.00 15.65 95 GLU A C 1
ATOM 730 O O . GLU A 1 95 ? 41.978 23.437 9.549 1.00 15.31 95 GLU A O 1
ATOM 736 N N . ASN A 1 96 ? 42.447 21.781 8.133 1.00 15.31 96 ASN A N 1
ATOM 737 C CA . ASN A 1 96 ? 43.095 22.699 7.198 1.00 17.59 96 ASN A CA 1
ATOM 738 C C . ASN A 1 96 ? 44.083 23.696 7.809 1.00 17.61 96 ASN A C 1
ATOM 739 O O . ASN A 1 96 ? 44.093 24.865 7.468 1.00 18.26 96 ASN A O 1
ATOM 744 N N . GLY A 1 97 ? 44.929 23.186 8.706 1.00 16.26 97 GLY A N 1
ATOM 745 C CA . GLY A 1 97 ? 45.943 23.974 9.376 1.00 16.44 97 GLY A CA 1
ATOM 746 C C . GLY A 1 97 ? 45.442 24.970 10.403 1.00 17.20 97 GLY A C 1
ATOM 747 O O . GLY A 1 97 ? 46.242 25.761 10.915 1.00 18.34 97 GLY A O 1
ATOM 748 N N . ARG A 1 98 ? 44.141 24.939 10.702 1.00 15.05 98 ARG A N 1
ATOM 749 C CA . ARG A 1 98 ? 43.517 25.891 11.626 1.00 15.63 98 ARG A CA 1
ATOM 750 C C . ARG A 1 98 ? 42.996 25.234 12.898 1.00 12.89 98 ARG A C 1
ATOM 751 O O . ARG A 1 98 ? 42.405 24.133 12.849 1.00 13.80 98 ARG A O 1
ATOM 759 N N . LEU A 1 99 ? 43.167 25.949 14.011 1.00 11.79 99 LEU A N 1
ATOM 760 C CA . LEU A 1 99 ? 42.600 25.515 15.277 1.00 10.48 99 LEU A CA 1
ATOM 761 C C . LEU A 1 99 ? 41.161 25.936 15.337 1.00 11.87 99 LEU A C 1
ATOM 762 O O . LEU A 1 99 ? 40.847 27.132 15.200 1.00 14.30 99 LEU A O 1
ATOM 767 N N . LEU A 1 100 ? 40.293 24.951 15.565 1.00 10.54 100 LEU A N 1
ATOM 768 C CA . LEU A 1 100 ? 38.822 25.139 15.655 1.00 11.42 100 LEU A CA 1
ATOM 769 C C . LEU A 1 100 ? 38.300 24.712 17.016 1.00 11.99 100 LEU A C 1
ATOM 770 O O . LEU A 1 100 ? 38.707 23.705 17.610 1.00 13.35 100 LEU A O 1
ATOM 775 N N . ASP A 1 101 ? 37.356 25.471 17.534 1.00 11.35 101 ASP A N 1
ATOM 776 C CA . ASP A 1 101 ? 36.756 25.026 18.797 1.00 13.17 101 ASP A CA 1
ATOM 777 C C . ASP A 1 101 ? 35.776 23.874 18.551 1.00 14.57 101 ASP A C 1
ATOM 778 O O . ASP A 1 101 ? 35.597 23.437 17.416 1.00 15.63 101 ASP A O 1
ATOM 783 N N . THR A 1 102 ? 35.167 23.334 19.588 1.00 16.40 102 THR A N 1
ATOM 784 C CA . THR A 1 102 ? 34.364 22.119 19.344 1.00 18.38 102 THR A CA 1
ATOM 785 C C . THR A 1 102 ? 33.110 22.438 18.547 1.00 20.61 102 THR A C 1
ATOM 786 O O . THR A 1 102 ? 32.477 21.514 18.013 1.00 23.44 102 THR A O 1
ATOM 790 N N . HIS A 1 103 ? 32.770 23.723 18.432 1.00 19.01 103 HIS A N 1
ATOM 791 C CA . HIS A 1 103 ? 31.637 24.122 17.593 1.00 18.64 103 HIS A CA 1
ATOM 792 C C . HIS A 1 103 ? 32.093 24.576 16.210 1.00 17.37 103 HIS A C 1
ATOM 793 O O . HIS A 1 103 ? 31.325 25.177 15.475 1.00 18.34 103 HIS A O 1
ATOM 800 N N . GLY A 1 104 ? 33.364 24.350 15.883 1.00 14.88 104 GLY A N 1
ATOM 801 C CA . GLY A 1 104 ? 33.851 24.524 14.520 1.00 15.69 104 GLY A CA 1
ATOM 802 C C . GLY A 1 104 ? 34.299 25.929 14.196 1.00 15.92 104 GLY A C 1
ATOM 803 O O . GLY A 1 104 ? 34.620 26.202 13.043 1.00 16.61 104 GLY A O 1
ATOM 804 N N . ARG A 1 105 ? 34.326 26.814 15.201 1.00 14.50 105 ARG A N 1
ATOM 805 C CA . ARG A 1 105 ? 34.715 28.211 14.996 1.00 16.23 105 ARG A CA 1
ATOM 806 C C . ARG A 1 105 ? 36.218 28.357 15.145 1.00 16.40 105 ARG A C 1
ATOM 807 O O . ARG A 1 105 ? 36.839 27.781 16.055 1.00 16.23 105 ARG A O 1
ATOM 815 N N . ARG A 1 106 ? 36.808 29.142 14.255 1.00 17.04 106 ARG A N 1
ATOM 816 C CA . ARG A 1 106 ? 38.262 29.370 14.307 1.00 17.08 106 ARG A CA 1
ATOM 817 C C . ARG A 1 106 ? 38.687 30.013 15.624 1.00 15.49 106 ARG A C 1
ATOM 818 O O . ARG A 1 106 ? 38.022 30.909 16.140 1.00 16.64 106 ARG A O 1
ATOM 826 N N . ILE A 1 107 ? 39.794 29.516 16.177 1.00 13.34 107 ILE A N 1
ATOM 827 C CA . ILE A 1 107 ? 40.494 30.165 17.250 1.00 13.02 107 ILE A CA 1
ATOM 828 C C . ILE A 1 107 ? 41.762 30.741 16.593 1.00 12.64 107 ILE A C 1
ATOM 829 O O . ILE A 1 107 ? 42.612 29.992 16.096 1.00 13.67 107 ILE A O 1
ATOM 834 N N . SER A 1 108 ? 41.883 32.070 16.587 1.00 11.43 108 SER A N 1
ATOM 835 C CA . SER A 1 108 ? 42.915 32.778 15.823 1.00 11.42 108 SER A CA 1
ATOM 836 C C . SER A 1 108 ? 44.251 32.819 16.542 1.00 11.90 108 SER A C 1
ATOM 837 O O . SER A 1 108 ? 44.720 33.888 16.946 1.00 11.67 108 SER A O 1
ATOM 840 N N . ILE A 1 109 ? 44.847 31.627 16.695 1.00 12.76 109 ILE A N 1
ATOM 841 C CA . ILE A 1 109 ? 46.195 31.401 17.242 1.00 13.10 109 ILE A CA 1
ATOM 842 C C . ILE A 1 109 ? 46.935 30.792 16.082 1.00 13.40 109 ILE A C 1
ATOM 843 O O . ILE A 1 109 ? 46.338 29.997 15.334 1.00 13.50 109 ILE A O 1
ATOM 848 N N . THR A 1 110 ? 48.206 31.091 15.925 1.00 13.09 110 THR A N 1
ATOM 849 C CA . THR A 1 110 ? 48.998 30.361 14.940 1.00 11.30 110 THR A CA 1
ATOM 850 C C . THR A 1 110 ? 49.510 29.028 15.491 1.00 13.08 110 THR A C 1
ATOM 851 O O . THR A 1 110 ? 50.255 29.009 16.459 1.00 17.25 110 THR A O 1
ATOM 855 N N . LEU A 1 111 ? 49.111 27.928 14.858 1.00 12.65 111 LEU A N 1
ATOM 856 C CA . LEU A 1 111 ? 49.477 26.607 15.316 1.00 13.09 111 LEU A CA 1
ATOM 857 C C . LEU A 1 111 ? 50.891 26.251 14.891 1.00 13.60 111 LEU A C 1
ATOM 858 O O . LEU A 1 111 ? 51.348 26.615 13.803 1.00 12.51 111 LEU A O 1
ATOM 863 N N . PRO A 1 112 ? 51.584 25.452 15.726 1.00 13.22 112 PRO A N 1
ATOM 864 C CA . PRO A 1 112 ? 52.867 24.954 15.230 1.00 12.89 112 PRO A CA 1
ATOM 865 C C . PRO A 1 112 ? 52.645 24.156 13.931 1.00 13.25 112 PRO A C 1
ATOM 866 O O . PRO A 1 112 ? 51.717 23.393 13.830 1.00 13.51 112 PRO A O 1
ATOM 870 N N . ALA A 1 113 ? 53.548 24.286 12.973 1.00 11.80 113 ALA A N 1
ATOM 871 C CA . ALA A 1 113 ? 53.383 23.651 11.677 1.00 11.70 113 ALA A CA 1
ATOM 872 C C . ALA A 1 113 ? 53.519 22.141 11.743 1.00 10.76 113 ALA A C 1
ATOM 873 O O . ALA A 1 113 ? 53.206 21.445 10.779 1.00 13.15 113 ALA A O 1
ATOM 875 N N . VAL A 1 114 ? 54.014 21.615 12.849 1.00 9.80 114 VAL A N 1
ATOM 876 C CA . VAL A 1 114 ? 54.154 20.164 12.950 1.00 9.51 114 VAL A CA 1
ATOM 877 C C . VAL A 1 114 ? 52.935 19.434 13.532 1.00 10.46 114 VAL A C 1
ATOM 878 O O . VAL A 1 114 ? 52.982 18.215 13.705 1.00 11.49 114 VAL A O 1
ATOM 882 N N . ILE A 1 115 ? 51.846 20.153 13.776 1.00 9.75 115 ILE A N 1
ATOM 883 C CA . ILE A 1 115 ? 50.622 19.473 14.176 1.00 12.14 115 ILE A CA 1
ATOM 884 C C . ILE A 1 115 ? 49.784 19.120 12.947 1.00 12.28 115 ILE A C 1
ATOM 885 O O . ILE A 1 115 ? 49.470 19.994 12.140 1.00 12.98 115 ILE A O 1
ATOM 890 N N . PRO A 1 116 ? 49.424 17.846 12.795 1.00 11.40 116 PRO A N 1
ATOM 891 C CA . PRO A 1 116 ? 48.677 17.473 11.586 1.00 12.80 116 PRO A CA 1
ATOM 892 C C . PRO A 1 116 ? 47.188 17.860 11.654 1.00 12.93 116 PRO A C 1
ATOM 893 O O . PRO A 1 116 ? 46.678 18.175 12.730 1.00 11.73 116 PRO A O 1
ATOM 897 N N . ASP A 1 117 ? 46.539 17.861 10.489 1.00 12.17 117 ASP A N 1
ATOM 898 C CA . ASP A 1 117 ? 45.119 18.088 10.396 1.00 13.38 117 ASP A CA 1
ATOM 899 C C . ASP A 1 117 ? 44.377 16.848 10.881 1.00 12.94 117 ASP A C 1
ATOM 900 O O . ASP A 1 117 ? 44.959 15.760 10.992 1.00 12.40 117 ASP A O 1
ATOM 905 N N . GLN A 1 118 ? 43.086 17.018 11.143 1.00 13.13 118 GLN A N 1
ATOM 906 C CA . GLN A 1 118 ? 42.204 15.885 11.444 1.00 13.22 118 GLN A CA 1
ATOM 907 C C . GLN A 1 118 ? 42.651 15.229 12.742 1.00 12.60 118 GLN A C 1
ATOM 908 O O . GLN A 1 118 ? 42.700 13.988 12.886 1.00 12.71 118 GLN A O 1
ATOM 914 N N . VAL A 1 119 ? 43.034 16.092 13.701 1.00 12.03 119 VAL A N 1
ATOM 915 C CA . VAL A 1 119 ? 43.250 15.637 15.083 1.00 10.31 119 VAL A CA 1
ATOM 916 C C . VAL A 1 119 ? 42.321 16.309 16.062 1.00 10.64 119 VAL A C 1
ATOM 917 O O . VAL A 1 119 ? 41.809 17.400 15.800 1.00 9.81 119 VAL A O 1
ATOM 921 N N . ILE A 1 120 ? 42.093 15.625 17.187 1.00 8.61 120 ILE A N 1
ATOM 922 C CA . ILE A 1 120 ? 41.562 16.296 18.353 1.00 8.28 120 ILE A CA 1
ATOM 923 C C . ILE A 1 120 ? 42.721 16.735 19.219 1.00 8.08 120 ILE A C 1
ATOM 924 O O . ILE A 1 120 ? 43.716 15.960 19.396 1.00 7.80 120 ILE A O 1
ATOM 929 N N . ILE A 1 121 ? 42.621 17.956 19.739 1.00 7.54 121 ILE A N 1
ATOM 930 C CA . ILE A 1 121 ? 43.774 18.556 20.396 1.00 8.23 121 ILE A CA 1
ATOM 931 C C . ILE A 1 121 ? 43.430 19.252 21.668 1.00 8.74 121 ILE A C 1
ATOM 932 O O . ILE A 1 121 ? 42.291 19.712 21.843 1.00 9.08 121 ILE A O 1
ATOM 937 N N . TRP A 1 122 ? 44.400 19.215 22.600 1.00 7.51 122 TRP A N 1
ATOM 938 C CA . TRP A 1 122 ? 44.263 19.933 23.869 1.00 7.69 122 TRP A CA 1
ATOM 939 C C . TRP A 1 122 ? 45.438 20.876 23.956 1.00 7.89 122 TRP A C 1
ATOM 940 O O . TRP A 1 122 ? 46.605 20.463 23.727 1.00 10.10 122 TRP A O 1
ATOM 951 N N . MET A 1 123 ? 45.164 22.145 24.164 1.00 7.80 123 MET A N 1
ATOM 952 C CA . MET A 1 123 ? 46.247 23.116 24.248 1.00 8.91 123 MET A CA 1
ATOM 953 C C . MET A 1 123 ? 46.108 23.847 25.580 1.00 9.94 123 MET A C 1
ATOM 954 O O . MET A 1 123 ? 45.026 24.375 25.864 1.00 10.16 123 MET A O 1
ATOM 959 N N . ASN A 1 124 ? 47.169 23.843 26.377 1.00 9.20 124 ASN A N 1
ATOM 960 C CA . ASN A 1 124 ? 47.099 24.366 27.747 1.00 9.42 124 ASN A CA 1
ATOM 961 C C . ASN A 1 124 ? 48.476 24.855 28.231 1.00 10.41 124 ASN A C 1
ATOM 962 O O . ASN A 1 124 ? 49.437 25.065 27.453 1.00 10.92 124 ASN A O 1
ATOM 968 N N . LEU B 1 2 ? 38.864 82.213 4.501 1.00 34.34 2 LEU B N 1
ATOM 969 C CA . LEU B 1 2 ? 38.528 80.874 5.071 1.00 34.48 2 LEU B CA 1
ATOM 970 C C . LEU B 1 2 ? 37.866 80.020 3.990 1.00 32.91 2 LEU B C 1
ATOM 971 O O . LEU B 1 2 ? 36.922 80.470 3.332 1.00 34.32 2 LEU B O 1
ATOM 976 N N . SER B 1 3 ? 38.377 78.804 3.789 1.00 30.12 3 SER B N 1
ATOM 977 C CA . SER B 1 3 ? 37.850 77.902 2.763 1.00 26.37 3 SER B CA 1
ATOM 978 C C . SER B 1 3 ? 36.352 78.021 2.764 1.00 22.83 3 SER B C 1
ATOM 979 O O . SER B 1 3 ? 35.746 78.210 3.826 1.00 23.28 3 SER B O 1
ATOM 982 N N . ARG B 1 4 ? 35.745 77.881 1.590 1.00 19.21 4 ARG B N 1
ATOM 983 C CA . ARG B 1 4 ? 34.276 77.733 1.533 1.00 15.24 4 ARG B CA 1
ATOM 984 C C . ARG B 1 4 ? 33.796 76.306 1.732 1.00 12.68 4 ARG B C 1
ATOM 985 O O . ARG B 1 4 ? 32.589 76.053 1.874 1.00 12.37 4 ARG B O 1
ATOM 993 N N . THR B 1 5 ? 34.714 75.362 1.726 1.00 10.53 5 THR B N 1
ATOM 994 C CA . THR B 1 5 ? 34.317 73.968 1.761 1.00 10.38 5 THR B CA 1
ATOM 995 C C . THR B 1 5 ? 33.579 73.617 3.030 1.00 10.67 5 THR B C 1
ATOM 996 O O . THR B 1 5 ? 33.946 74.080 4.114 1.00 12.12 5 THR B O 1
ATOM 1000 N N . VAL B 1 6 ? 32.537 72.827 2.859 1.00 10.43 6 VAL B N 1
ATOM 1001 C CA . VAL B 1 6 ? 31.719 72.354 4.000 1.00 10.15 6 VAL B CA 1
ATOM 1002 C C . VAL B 1 6 ? 32.196 70.938 4.307 1.00 11.32 6 VAL B C 1
ATOM 1003 O O . VAL B 1 6 ? 32.053 70.043 3.464 1.00 12.66 6 VAL B O 1
ATOM 1007 N N . HIS B 1 7 ? 32.808 70.724 5.467 1.00 12.03 7 HIS B N 1
ATOM 1008 C CA . HIS B 1 7 ? 33.366 69.410 5.708 1.00 12.10 7 HIS B CA 1
ATOM 1009 C C . HIS B 1 7 ? 32.354 68.588 6.471 1.00 9.47 7 HIS B C 1
ATOM 1010 O O . HIS B 1 7 ? 31.295 69.125 6.843 1.00 9.19 7 HIS B O 1
ATOM 1017 N N . HIS B 1 8 ? 32.667 67.296 6.666 1.00 8.49 8 HIS B N 1
ATOM 1018 C CA . HIS B 1 8 ? 31.928 66.500 7.613 1.00 9.39 8 HIS B CA 1
ATOM 1019 C C . HIS B 1 8 ? 30.497 66.269 7.183 1.00 8.45 8 HIS B C 1
ATOM 1020 O O . HIS B 1 8 ? 29.596 66.149 8.036 1.00 9.30 8 HIS B O 1
ATOM 1027 N N . GLN B 1 9 ? 30.312 66.029 5.883 1.00 5.90 9 GLN B N 1
ATOM 1028 C CA . GLN B 1 9 ? 28.975 65.706 5.348 1.00 6.83 9 GLN B CA 1
ATOM 1029 C C . GLN B 1 9 ? 28.704 64.185 5.180 1.00 6.82 9 GLN B C 1
ATOM 1030 O O . GLN B 1 9 ? 28.064 63.732 4.249 1.00 7.56 9 GLN B O 1
ATOM 1036 N N . GLN B 1 10 ? 29.183 63.413 6.146 1.00 6.72 10 GLN B N 1
ATOM 1037 C CA . GLN B 1 10 ? 29.127 61.942 5.992 1.00 8.30 10 GLN B CA 1
ATOM 1038 C C . GLN B 1 10 ? 27.718 61.409 5.897 1.00 7.73 10 GLN B C 1
ATOM 1039 O O . GLN B 1 10 ? 27.410 60.523 5.090 1.00 7.90 10 GLN B O 1
ATOM 1045 N N . THR B 1 11 ? 26.789 61.978 6.667 1.00 8.15 11 THR B N 1
ATOM 1046 C CA . THR B 1 11 ? 25.408 61.492 6.576 1.00 8.30 11 THR B CA 1
ATOM 1047 C C . THR B 1 11 ? 24.787 61.820 5.229 1.00 7.54 11 THR B C 1
ATOM 1048 O O . THR B 1 11 ? 24.165 60.956 4.586 1.00 7.71 11 THR B O 1
ATOM 1052 N N . ALA B 1 12 ? 24.983 63.042 4.756 1.00 6.79 12 ALA B N 1
ATOM 1053 C CA . ALA B 1 12 ? 24.500 63.389 3.401 1.00 5.53 12 ALA B CA 1
ATOM 1054 C C . ALA B 1 12 ? 25.108 62.474 2.337 1.00 7.32 12 ALA B C 1
ATOM 1055 O O . ALA B 1 12 ? 24.433 62.045 1.397 1.00 8.06 12 ALA B O 1
ATOM 1057 N N . GLU B 1 13 ? 26.414 62.234 2.465 1.00 7.14 13 GLU B N 1
ATOM 1058 C CA . GLU B 1 13 ? 27.122 61.354 1.528 1.00 7.90 13 GLU B CA 1
ATOM 1059 C C . GLU B 1 13 ? 26.546 59.959 1.529 1.00 7.99 13 GLU B C 1
ATOM 1060 O O . GLU B 1 13 ? 26.246 59.448 0.429 1.00 9.68 13 GLU B O 1
ATOM 1066 N N . ILE B 1 14 ? 26.426 59.286 2.682 1.00 7.35 14 ILE B N 1
ATOM 1067 C CA . ILE B 1 14 ? 25.844 57.927 2.645 1.00 9.03 14 ILE B CA 1
ATOM 1068 C C . ILE B 1 14 ? 24.386 57.913 2.208 1.00 8.81 14 ILE B C 1
ATOM 1069 O O . ILE B 1 14 ? 23.912 56.950 1.609 1.00 9.33 14 ILE B O 1
ATOM 1074 N N . THR B 1 15 ? 23.615 58.952 2.548 1.00 8.26 15 THR B N 1
ATOM 1075 C CA . THR B 1 15 ? 22.251 58.998 2.054 1.00 9.68 15 THR B CA 1
ATOM 1076 C C . THR B 1 15 ? 22.182 58.947 0.533 1.00 9.67 15 THR B C 1
ATOM 1077 O O . THR B 1 15 ? 21.357 58.179 -0.047 1.00 10.06 15 THR B O 1
ATOM 1081 N N . GLN B 1 16 ? 23.013 59.764 -0.104 1.00 8.81 16 GLN B N 1
ATOM 1082 C CA . GLN B 1 16 ? 23.038 59.802 -1.555 1.00 9.46 16 GLN B CA 1
ATOM 1083 C C . GLN B 1 16 ? 23.672 58.523 -2.150 1.00 9.47 16 GLN B C 1
ATOM 1084 O O . GLN B 1 16 ? 23.197 57.971 -3.156 1.00 11.65 16 GLN B O 1
ATOM 1090 N N . GLN B 1 17 ? 24.702 58.001 -1.488 1.00 8.17 17 GLN B N 1
ATOM 1091 C CA . GLN B 1 17 ? 25.330 56.760 -1.945 1.00 9.80 17 GLN B CA 1
ATOM 1092 C C . GLN B 1 17 ? 24.291 55.628 -1.885 1.00 8.60 17 GLN B C 1
ATOM 1093 O O . GLN B 1 17 ? 24.191 54.837 -2.817 1.00 9.71 17 GLN B O 1
ATOM 1099 N N . ALA B 1 18 ? 23.490 55.552 -0.812 1.00 7.91 18 ALA B N 1
ATOM 1100 C CA . ALA B 1 18 ? 22.467 54.531 -0.762 1.00 8.87 18 ALA B CA 1
ATOM 1101 C C . ALA B 1 18 ? 21.461 54.677 -1.874 1.00 8.71 18 ALA B C 1
ATOM 1102 O O . ALA B 1 18 ? 21.037 53.664 -2.478 1.00 9.56 18 ALA B O 1
ATOM 1104 N N . ALA B 1 19 ? 20.994 55.917 -2.079 1.00 8.13 19 ALA B N 1
ATOM 1105 C CA . ALA B 1 19 ? 19.967 56.164 -3.100 1.00 9.15 19 ALA B CA 1
ATOM 1106 C C . ALA B 1 19 ? 20.490 55.724 -4.473 1.00 8.66 19 ALA B C 1
ATOM 1107 O O . ALA B 1 19 ? 19.749 55.128 -5.270 1.00 8.04 19 ALA B O 1
ATOM 1109 N N . ASP B 1 20 ? 21.758 56.056 -4.751 1.00 8.84 20 ASP B N 1
ATOM 1110 C CA . ASP B 1 20 ? 22.393 55.792 -6.057 1.00 9.51 20 ASP B CA 1
ATOM 1111 C C . ASP B 1 20 ? 22.498 54.263 -6.174 1.00 9.09 20 ASP B C 1
ATOM 1112 O O . ASP B 1 20 ? 22.156 53.676 -7.211 1.00 10.16 20 ASP B O 1
ATOM 1117 N N . PHE B 1 21 ? 22.953 53.582 -5.104 1.00 9.24 21 PHE B N 1
ATOM 1118 C CA . PHE B 1 21 ? 23.025 52.107 -5.080 1.00 8.98 21 PHE B CA 1
ATOM 1119 C C . PHE B 1 21 ? 21.675 51.484 -5.420 1.00 7.82 21 PHE B C 1
ATOM 1120 O O . PHE B 1 21 ? 21.585 50.585 -6.292 1.00 10.03 21 PHE B O 1
ATOM 1128 N N . ILE B 1 22 ? 20.631 51.947 -4.712 1.00 7.77 22 ILE B N 1
ATOM 1129 C CA . ILE B 1 22 ? 19.303 51.323 -4.888 1.00 8.45 22 ILE B CA 1
ATOM 1130 C C . ILE B 1 22 ? 18.796 51.611 -6.309 1.00 7.93 22 ILE B C 1
ATOM 1131 O O . ILE B 1 22 ? 18.218 50.732 -6.948 1.00 7.81 22 ILE B O 1
ATOM 1136 N N . ARG B 1 23 ? 19.076 52.796 -6.833 1.00 8.60 23 ARG B N 1
ATOM 1137 C CA . ARG B 1 23 ? 18.556 53.106 -8.160 1.00 10.04 23 ARG B CA 1
ATOM 1138 C C . ARG B 1 23 ? 19.201 52.186 -9.215 1.00 9.46 23 ARG B C 1
ATOM 1139 O O . ARG B 1 23 ? 18.489 51.598 -10.090 1.00 10.95 23 ARG B O 1
ATOM 1147 N N . TYR B 1 24 ? 20.504 51.975 -9.084 1.00 8.72 24 TYR B N 1
ATOM 1148 C CA . TYR B 1 24 ? 21.235 51.162 -10.048 1.00 10.99 24 TYR B CA 1
ATOM 1149 C C . TYR B 1 24 ? 20.903 49.700 -9.863 1.00 11.02 24 TYR B C 1
ATOM 1150 O O . TYR B 1 24 ? 20.686 48.982 -10.869 1.00 11.85 24 TYR B O 1
ATOM 1159 N N . MET B 1 25 ? 20.862 49.234 -8.595 1.00 9.86 25 MET B N 1
ATOM 1160 C CA . MET B 1 25 ? 20.373 47.863 -8.299 1.00 8.52 25 MET B CA 1
ATOM 1161 C C . MET B 1 25 ? 19.032 47.582 -8.940 1.00 8.97 25 MET B C 1
ATOM 1162 O O . MET B 1 25 ? 18.839 46.556 -9.597 1.00 8.67 25 MET B O 1
ATOM 1167 N N . ASN B 1 26 ? 18.063 48.467 -8.724 1.00 8.16 26 ASN B N 1
ATOM 1168 C CA . ASN B 1 26 ? 16.733 48.266 -9.305 1.00 9.35 26 ASN B CA 1
ATOM 1169 C C . ASN B 1 26 ? 16.735 48.204 -10.839 1.00 7.21 26 ASN B C 1
ATOM 1170 O O . ASN B 1 26 ? 16.054 47.340 -11.438 1.00 8.42 26 ASN B O 1
ATOM 1175 N N . ALA B 1 27 ? 17.523 49.050 -11.476 1.00 6.60 27 ALA B N 1
ATOM 1176 C CA . ALA B 1 27 ? 17.552 49.093 -12.936 1.00 7.46 27 ALA B CA 1
ATOM 1177 C C . ALA B 1 27 ? 18.151 47.810 -13.485 1.00 7.03 27 ALA B C 1
ATOM 1178 O O . ALA B 1 27 ? 17.663 47.220 -14.487 1.00 9.31 27 ALA B O 1
ATOM 1180 N N . ILE B 1 28 ? 19.181 47.346 -12.785 1.00 7.92 28 ILE B N 1
ATOM 1181 C CA . ILE B 1 28 ? 19.870 46.141 -13.201 1.00 9.19 28 ILE B CA 1
ATOM 1182 C C . ILE B 1 28 ? 18.956 44.925 -12.983 1.00 8.43 28 ILE B C 1
ATOM 1183 O O . ILE B 1 28 ? 18.814 44.050 -13.904 1.00 10.57 28 ILE B O 1
ATOM 1188 N N . ASN B 1 29 ? 18.349 44.870 -11.793 1.00 8.22 29 ASN B N 1
ATOM 1189 C CA . ASN B 1 29 ? 17.469 43.733 -11.425 1.00 8.81 29 ASN B CA 1
ATOM 1190 C C . ASN B 1 29 ? 16.327 43.655 -12.425 1.00 9.55 29 ASN B C 1
ATOM 1191 O O . ASN B 1 29 ? 15.926 42.585 -12.914 1.00 10.12 29 ASN B O 1
ATOM 1196 N N . ASP B 1 30 ? 15.776 44.822 -12.726 1.00 9.95 30 ASP B N 1
ATOM 1197 C CA . ASP B 1 30 ? 14.594 44.827 -13.595 1.00 12.06 30 ASP B CA 1
ATOM 1198 C C . ASP B 1 30 ? 15.016 44.347 -14.994 1.00 8.48 30 ASP B C 1
ATOM 1199 O O . ASP B 1 30 ? 14.355 43.506 -15.618 1.00 8.57 30 ASP B O 1
ATOM 1204 N N . TYR B 1 31 ? 16.125 44.854 -15.499 1.00 7.39 31 TYR B N 1
ATOM 1205 C CA . TYR B 1 31 ? 16.544 44.410 -16.820 1.00 7.45 31 TYR B CA 1
ATOM 1206 C C . TYR B 1 31 ? 16.760 42.856 -16.818 1.00 7.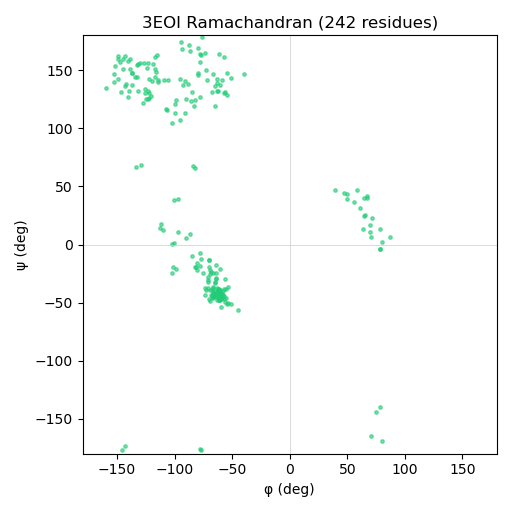61 31 TYR B C 1
ATOM 1207 O O . TYR B 1 31 ? 16.352 42.143 -17.768 1.00 8.34 31 TYR B O 1
ATOM 1216 N N . LEU B 1 32 ? 17.457 42.336 -15.803 1.00 7.88 32 LEU B N 1
ATOM 1217 C CA . LEU B 1 32 ? 17.765 40.900 -15.873 1.00 8.40 32 LEU B CA 1
ATOM 1218 C C . LEU B 1 32 ? 16.575 40.035 -15.555 1.00 8.59 32 LEU B C 1
ATOM 1219 O O . LEU B 1 32 ? 16.465 38.902 -16.040 1.00 9.54 32 LEU B O 1
ATOM 1224 N N . TYR B 1 33 ? 15.619 40.557 -14.806 1.00 7.97 33 TYR B N 1
ATOM 1225 C CA . TYR B 1 33 ? 14.336 39.842 -14.641 1.00 7.91 33 TYR B CA 1
ATOM 1226 C C . TYR B 1 33 ? 13.619 39.725 -15.990 1.00 7.77 33 TYR B C 1
ATOM 1227 O O . TYR B 1 33 ? 12.991 38.678 -16.309 1.00 8.11 33 TYR B O 1
ATOM 1236 N N . GLN B 1 34 ? 13.668 40.815 -16.785 1.00 7.70 34 GLN B N 1
ATOM 1237 C CA . GLN B 1 34 ? 13.012 40.798 -18.110 1.00 6.80 34 GLN B CA 1
ATOM 1238 C C . GLN B 1 34 ? 13.738 39.912 -19.109 1.00 6.78 34 GLN B C 1
ATOM 1239 O O . GLN B 1 34 ? 13.100 39.247 -19.943 1.00 7.31 34 GLN B O 1
ATOM 1245 N N . HIS B 1 35 ? 15.064 39.829 -18.974 1.00 7.77 35 HIS B N 1
ATOM 1246 C CA . HIS B 1 35 ? 15.920 39.149 -19.949 1.00 8.82 35 HIS B CA 1
ATOM 1247 C C . HIS B 1 35 ? 16.920 38.241 -19.221 1.00 9.15 35 HIS B C 1
ATOM 1248 O O . HIS B 1 35 ? 18.135 38.557 -19.183 1.00 9.62 35 HIS B O 1
ATOM 1255 N N . PRO B 1 36 ? 16.423 37.177 -18.565 1.00 9.09 36 PRO B N 1
ATOM 1256 C CA . PRO B 1 36 ? 17.306 36.270 -17.797 1.00 9.08 36 PRO B CA 1
ATOM 1257 C C . PRO B 1 36 ? 18.390 35.721 -18.694 1.00 9.48 36 PRO B C 1
ATOM 1258 O O . PRO B 1 36 ? 19.520 35.437 -18.226 1.00 10.40 36 PRO B O 1
ATOM 1262 N N . GLU B 1 37 ? 18.106 35.588 -19.981 1.00 9.16 37 GLU B N 1
ATOM 1263 C CA . GLU B 1 37 ? 19.127 35.057 -20.914 1.00 10.68 37 GLU B CA 1
ATOM 1264 C C . GLU B 1 37 ? 20.386 35.877 -20.994 1.00 11.11 37 GLU B C 1
ATOM 1265 O O . GLU B 1 37 ? 21.427 35.392 -21.502 1.00 11.28 37 GLU B O 1
ATOM 1271 N N . ARG B 1 38 ? 20.285 37.140 -20.598 1.00 9.74 38 ARG B N 1
ATOM 1272 C CA . ARG B 1 38 ? 21.422 38.051 -20.682 1.00 9.74 38 ARG B CA 1
ATOM 1273 C C . ARG B 1 38 ? 22.507 37.660 -19.683 1.00 10.89 38 ARG B C 1
ATOM 1274 O O . ARG B 1 38 ? 23.672 38.032 -19.891 1.00 11.88 38 ARG B O 1
ATOM 1282 N N . ARG B 1 39 ? 22.141 36.919 -18.634 1.00 9.39 39 ARG B N 1
ATOM 1283 C CA . ARG B 1 39 ? 23.144 36.511 -17.626 1.00 9.69 39 ARG B CA 1
ATOM 1284 C C . ARG B 1 39 ? 24.342 35.765 -18.212 1.00 10.26 39 ARG B C 1
ATOM 1285 O O . ARG B 1 39 ? 25.506 36.006 -17.834 1.00 11.86 39 ARG B O 1
ATOM 1293 N N . ALA B 1 40 ? 24.085 34.910 -19.198 1.00 9.18 40 ALA B N 1
ATOM 1294 C CA . ALA B 1 40 ? 25.153 34.045 -19.660 1.00 10.62 40 ALA B CA 1
ATOM 1295 C C . ALA B 1 40 ? 26.330 34.775 -20.282 1.00 12.81 40 ALA B C 1
ATOM 1296 O O . ALA B 1 40 ? 27.453 34.316 -20.186 1.00 14.92 40 ALA B O 1
ATOM 1298 N N . ALA B 1 41 ? 26.081 35.928 -20.874 1.00 10.68 41 ALA B N 1
ATOM 1299 C CA . ALA B 1 41 ? 27.152 36.639 -21.568 1.00 12.59 41 ALA B CA 1
ATOM 1300 C C . ALA B 1 41 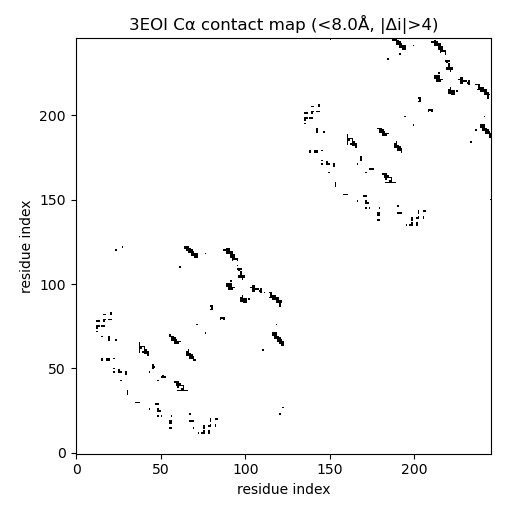? 28.063 37.430 -20.620 1.00 14.98 41 ALA B C 1
ATOM 1301 O O . ALA B 1 41 ? 29.187 37.806 -21.000 1.00 16.90 41 ALA B O 1
ATOM 1303 N N . GLY B 1 42 ? 27.620 37.645 -19.387 1.00 13.38 42 GLY B N 1
ATOM 1304 C CA . GLY B 1 42 ? 28.548 38.303 -18.417 1.00 13.25 42 GLY B CA 1
ATOM 1305 C C . GLY B 1 42 ? 28.788 39.775 -18.729 1.00 14.11 42 GLY B C 1
ATOM 1306 O O . GLY B 1 42 ? 28.010 40.396 -19.466 1.00 16.04 42 GLY B O 1
ATOM 1307 N N . GLY B 1 43 ? 29.825 40.382 -18.140 1.00 12.04 43 GLY B N 1
ATOM 1308 C CA . GLY B 1 43 ? 30.183 41.760 -18.473 1.00 10.29 43 GLY B CA 1
ATOM 1309 C C . GLY B 1 43 ? 29.248 42.748 -17.756 1.00 9.33 43 GLY B C 1
ATOM 1310 O O . GLY B 1 43 ? 28.917 42.567 -16.581 1.00 9.21 43 GLY B O 1
ATOM 1311 N N . GLN B 1 44 ? 28.868 43.799 -18.477 1.00 8.62 44 GLN B N 1
ATOM 1312 C CA . GLN B 1 44 ? 28.120 44.904 -17.899 1.00 7.83 44 GLN B CA 1
ATOM 1313 C C . GLN B 1 44 ? 26.945 45.253 -18.799 1.00 9.37 44 GLN B C 1
ATOM 1314 O O . GLN B 1 44 ? 27.066 45.190 -20.022 1.00 11.03 44 GLN B O 1
ATOM 1320 N N . LEU B 1 45 ? 25.835 45.638 -18.177 1.00 9.66 45 LEU B N 1
ATOM 1321 C CA . LEU B 1 45 ? 24.707 46.259 -18.888 1.00 10.20 45 LEU B CA 1
ATOM 1322 C C . LEU B 1 45 ? 25.110 47.700 -19.279 1.00 11.31 45 LEU B C 1
ATOM 1323 O O . LEU B 1 45 ? 25.919 48.345 -18.603 1.00 11.43 4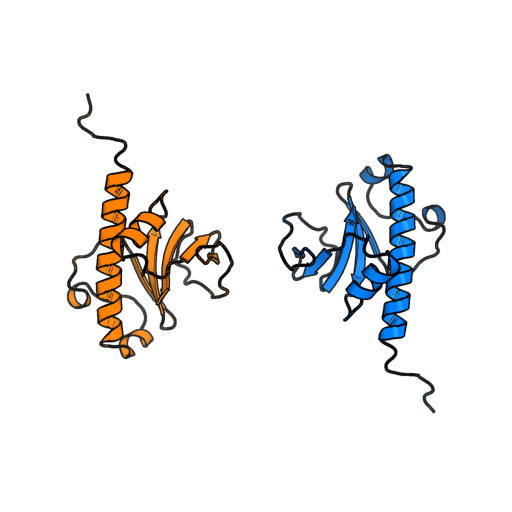5 LEU B O 1
ATOM 1328 N N . THR B 1 46 ? 24.556 48.192 -20.383 1.00 11.63 46 THR B N 1
ATOM 1329 C CA . THR B 1 46 ? 24.850 49.535 -20.841 1.00 13.49 46 THR B CA 1
ATOM 1330 C C . THR B 1 46 ? 23.958 50.604 -20.222 1.00 13.31 46 THR B C 1
ATOM 1331 O O . THR B 1 46 ? 22.884 50.325 -19.682 1.00 13.27 46 THR B O 1
ATOM 1335 N N . SER B 1 47 ? 24.370 51.863 -20.384 1.00 12.16 47 SER B N 1
ATOM 1336 C CA . SER B 1 47 ? 23.543 53.015 -19.927 1.00 13.74 47 SER B CA 1
ATOM 1337 C C . SER B 1 47 ? 22.185 52.972 -20.572 1.00 13.91 47 SER B C 1
ATOM 1338 O O . SER B 1 47 ? 21.161 53.262 -19.915 1.00 14.71 47 SER B O 1
ATOM 1341 N N . ALA B 1 48 ? 22.140 52.576 -21.836 1.00 14.88 48 ALA B N 1
ATOM 1342 C CA . ALA B 1 48 ? 20.868 52.559 -22.536 1.00 15.27 48 ALA B CA 1
ATOM 1343 C C . ALA B 1 48 ? 20.010 51.476 -21.934 1.00 15.50 48 ALA B C 1
ATOM 1344 O O . ALA B 1 48 ? 18.861 51.755 -21.627 1.00 16.24 48 ALA B O 1
ATOM 1346 N N . GLN B 1 49 ? 20.557 50.281 -21.663 1.00 12.82 49 GLN B N 1
ATOM 1347 C CA . GLN B 1 49 ? 19.761 49.243 -20.999 1.00 12.10 49 GLN B CA 1
ATOM 1348 C C . GLN B 1 49 ? 19.283 49.653 -19.615 1.00 12.38 49 GLN B C 1
ATOM 1349 O O . GLN B 1 49 ? 18.122 49.342 -19.203 1.00 14.51 49 GLN B O 1
ATOM 1355 N N . LEU B 1 50 ? 20.124 50.358 -18.859 1.00 10.57 50 LEU B N 1
ATOM 1356 C CA . LEU B 1 50 ? 19.719 50.728 -17.493 1.00 12.12 50 LEU B CA 1
ATOM 1357 C C . LEU B 1 50 ? 18.814 51.925 -17.467 1.00 12.66 50 LEU B C 1
ATOM 1358 O O . LEU B 1 50 ? 18.093 52.180 -16.464 1.00 12.91 50 LEU B O 1
ATOM 1363 N N . GLY B 1 51 ? 18.884 52.709 -18.547 1.00 12.67 51 GLY B N 1
ATOM 1364 C CA . GLY B 1 51 ? 18.210 54.023 -18.544 1.00 12.95 51 GLY B CA 1
ATOM 1365 C C . GLY B 1 51 ? 18.874 55.066 -17.646 1.00 14.91 51 GLY B C 1
ATOM 1366 O O . GLY B 1 51 ? 18.234 56.035 -17.208 1.00 15.06 51 GLY B O 1
ATOM 1367 N N . LEU B 1 52 ? 20.169 54.892 -17.356 1.00 14.89 52 LEU B N 1
ATOM 1368 C CA . LEU B 1 52 ? 20.859 55.711 -16.346 1.00 16.27 52 LEU B CA 1
ATOM 1369 C C . LEU B 1 52 ? 22.225 56.111 -16.880 1.00 19.10 52 LEU B C 1
ATOM 1370 O O . LEU B 1 52 ? 22.908 55.293 -17.442 1.00 19.07 52 LEU B O 1
ATOM 1375 N N . PRO B 1 53 ? 22.635 57.370 -16.680 1.00 21.32 53 PRO B N 1
ATOM 1376 C CA . PRO B 1 53 ? 23.952 57.821 -17.070 1.00 22.89 53 PRO B CA 1
ATOM 1377 C C . PRO B 1 53 ? 25.031 57.037 -16.308 1.00 23.92 53 PRO B C 1
ATOM 1378 O O . PRO B 1 53 ? 24.734 56.375 -15.283 1.00 22.28 53 PRO B O 1
ATOM 1382 N N . ALA B 1 54 ? 26.270 57.101 -16.790 1.00 25.10 54 ALA B N 1
ATOM 1383 C CA . ALA B 1 54 ? 27.364 56.398 -16.124 1.00 26.82 54 ALA B CA 1
ATOM 1384 C C . ALA B 1 54 ? 27.417 56.904 -14.701 1.00 28.07 54 ALA B C 1
ATOM 1385 O O . ALA B 1 54 ? 26.871 57.964 -14.388 1.00 29.22 54 ALA B O 1
ATOM 1387 N N . THR B 1 55 ? 28.057 56.157 -13.808 1.00 27.57 55 THR B N 1
ATOM 1388 C CA . THR B 1 55 ? 28.227 56.682 -12.457 1.00 27.38 55 THR B CA 1
ATOM 1389 C C . THR B 1 55 ? 29.465 56.080 -11.837 1.00 28.89 55 THR B C 1
ATOM 1390 O O . THR B 1 55 ? 29.792 54.930 -12.127 1.00 29.23 55 THR B O 1
ATOM 1394 N N . LYS B 1 56 ? 30.167 56.838 -10.998 1.00 29.28 56 LYS B N 1
ATOM 1395 C CA . LYS B 1 56 ? 31.319 56.249 -10.306 1.00 30.04 56 LYS B CA 1
ATOM 1396 C C . LYS B 1 56 ? 31.010 55.884 -8.855 1.00 29.29 56 LYS B C 1
ATOM 1397 O O . LYS B 1 56 ? 31.865 55.379 -8.137 1.00 30.60 56 LYS B O 1
ATOM 1403 N N . ASN B 1 57 ? 29.776 56.131 -8.438 1.00 26.90 57 ASN B N 1
ATOM 1404 C CA . ASN B 1 57 ? 29.338 55.835 -7.097 1.00 26.36 57 ASN B CA 1
ATOM 1405 C C . ASN B 1 57 ? 29.005 54.364 -6.796 1.00 23.59 57 ASN B C 1
ATOM 1406 O O . ASN B 1 57 ? 28.942 53.955 -5.625 1.00 24.37 57 ASN B O 1
ATOM 1411 N N . VAL B 1 58 ? 28.792 53.601 -7.857 1.00 20.00 58 VAL B N 1
ATOM 1412 C CA . VAL B 1 58 ? 28.278 52.234 -7.805 1.00 16.78 58 VAL B CA 1
ATOM 1413 C C . VAL B 1 58 ? 28.866 51.488 -8.983 1.00 13.51 58 VAL B C 1
ATOM 1414 O O . VAL B 1 58 ? 28.994 52.046 -10.054 1.00 14.31 58 VAL B O 1
ATOM 1418 N N . SER B 1 59 ? 29.217 50.216 -8.800 1.00 11.58 59 SER B N 1
ATOM 1419 C CA . SER B 1 59 ? 29.784 49.422 -9.922 1.00 9.86 59 SER B CA 1
ATOM 1420 C C . SER B 1 59 ? 29.050 48.099 -9.967 1.00 8.64 59 SER B C 1
ATOM 1421 O O . SER B 1 59 ? 28.433 47.699 -8.945 1.00 7.83 59 SER B O 1
ATOM 1424 N N . HIS B 1 60 ? 29.028 47.485 -11.138 1.00 9.76 60 HIS B N 1
ATOM 1425 C CA . HIS B 1 60 ? 28.425 46.141 -11.287 1.00 9.34 60 HIS B CA 1
ATOM 1426 C C . HIS B 1 60 ? 29.152 45.296 -12.292 1.00 8.54 60 HIS B C 1
ATOM 1427 O O . HIS B 1 60 ? 29.884 45.793 -13.167 1.00 7.47 60 HIS B O 1
ATOM 1434 N N . LEU B 1 61 ? 28.947 43.981 -12.160 1.00 7.87 61 LEU B N 1
ATOM 1435 C CA . LEU B 1 61 ? 29.506 43.008 -13.058 1.00 10.03 61 LEU B CA 1
ATOM 1436 C C . LEU B 1 61 ? 28.612 41.795 -13.071 1.00 9.31 61 LEU B C 1
ATOM 1437 O O . LEU B 1 61 ? 28.087 41.379 -12.016 1.00 10.36 61 LEU B O 1
ATOM 1442 N N . ILE B 1 62 ? 28.416 41.218 -14.266 1.00 7.65 62 ILE B N 1
ATOM 1443 C CA . ILE B 1 62 ? 27.788 39.875 -14.377 1.00 9.86 62 ILE B CA 1
ATOM 1444 C C . ILE B 1 62 ? 28.910 38.831 -14.569 1.00 9.72 62 ILE B C 1
ATOM 1445 O O . ILE B 1 62 ? 29.766 38.960 -15.464 1.00 9.21 62 ILE B O 1
ATOM 1450 N N . SER B 1 63 ? 28.967 37.877 -13.648 1.00 9.55 63 SER B N 1
ATOM 1451 C CA . SER B 1 63 ? 29.983 36.822 -13.736 1.00 10.83 63 SER B CA 1
ATOM 1452 C C . SER B 1 63 ? 29.397 35.487 -13.292 1.00 12.04 63 SER B C 1
ATOM 1453 O O . SER B 1 63 ? 28.678 35.440 -12.301 1.00 11.62 63 SER B O 1
ATOM 1456 N N . GLN B 1 64 ? 29.718 34.408 -14.024 1.00 13.39 64 GLN B N 1
ATOM 1457 C CA . GLN B 1 64 ? 29.060 33.084 -13.822 1.00 15.08 64 GLN B CA 1
ATOM 1458 C C . GLN B 1 64 ? 27.596 33.235 -13.548 1.00 12.70 64 GLN B C 1
ATOM 1459 O O . GLN B 1 64 ? 27.058 32.617 -12.648 1.00 12.98 64 GLN B O 1
ATOM 1465 N N . GLN B 1 65 ? 26.949 34.052 -14.363 1.00 11.84 65 GLN B N 1
ATOM 1466 C CA . GLN B 1 65 ? 25.499 34.176 -14.398 1.00 11.15 65 GLN B CA 1
ATOM 1467 C C . GLN B 1 65 ? 24.859 34.829 -13.175 1.00 11.06 65 GLN B C 1
ATOM 1468 O O . GLN B 1 65 ? 23.635 34.866 -13.036 1.00 12.48 65 GLN B O 1
ATOM 1474 N N . ARG B 1 66 ? 25.700 35.414 -12.326 1.00 8.68 66 ARG B N 1
ATOM 1475 C CA . ARG B 1 66 ? 25.185 36.208 -11.215 1.00 8.05 66 ARG B CA 1
ATOM 1476 C C . ARG B 1 66 ? 25.635 37.651 -11.403 1.00 7.77 66 ARG B C 1
ATOM 1477 O O . ARG B 1 66 ? 26.709 37.912 -11.965 1.00 10.21 66 ARG B O 1
ATOM 1485 N N . VAL B 1 67 ? 24.808 38.576 -10.940 1.00 7.46 67 VAL B N 1
ATOM 1486 C CA . VAL B 1 67 ? 25.196 39.964 -11.054 1.00 7.78 67 VAL B CA 1
ATOM 1487 C C . VAL B 1 67 ? 25.604 40.473 -9.673 1.00 9.24 67 VAL B C 1
ATOM 1488 O O . VAL B 1 67 ? 24.988 40.098 -8.640 1.00 8.44 67 VAL B O 1
ATOM 1492 N N . PHE B 1 68 ? 26.653 41.305 -9.643 1.00 9.49 68 PHE B N 1
ATOM 1493 C CA . PHE B 1 68 ? 27.181 41.832 -8.399 1.00 7.30 68 PHE B CA 1
ATOM 1494 C C . PHE B 1 68 ? 27.122 43.345 -8.503 1.00 7.65 68 PHE B C 1
ATOM 1495 O O . PHE B 1 68 ? 27.558 43.908 -9.537 1.00 9.46 68 PHE B O 1
ATOM 1503 N N . VAL B 1 69 ? 26.564 44.005 -7.473 1.00 6.60 69 VAL B N 1
ATOM 1504 C CA . VAL B 1 69 ? 26.571 45.469 -7.429 1.00 7.57 69 VAL B CA 1
ATOM 1505 C C . VAL B 1 69 ? 27.249 45.858 -6.116 1.00 8.11 69 VAL B C 1
ATOM 1506 O O . VAL B 1 69 ? 26.898 45.317 -5.047 1.00 8.26 69 VAL B O 1
ATOM 1510 N N . TRP B 1 70 ? 28.188 46.777 -6.153 1.00 7.36 70 TRP B N 1
ATOM 1511 C CA . TRP B 1 70 ? 28.866 47.078 -4.880 1.00 8.48 70 TRP B CA 1
ATOM 1512 C C . TRP B 1 70 ? 29.228 48.552 -4.689 1.00 9.46 70 TRP B C 1
ATOM 1513 O O . TRP B 1 70 ? 29.237 49.324 -5.618 1.00 10.29 70 TRP B O 1
ATOM 1524 N N . ALA B 1 71 ? 29.485 48.889 -3.432 1.00 11.15 71 ALA B N 1
ATOM 1525 C CA . ALA B 1 71 ? 29.931 50.259 -3.103 1.00 11.94 71 ALA B CA 1
ATOM 1526 C C . ALA B 1 71 ? 30.782 50.178 -1.867 1.00 11.96 71 ALA B C 1
ATOM 1527 O O . ALA B 1 71 ? 30.609 49.300 -1.002 1.00 12.52 71 ALA B O 1
ATOM 1529 N N . LYS B 1 72 ? 31.686 51.150 -1.734 1.00 12.64 72 LYS B N 1
ATOM 1530 C CA . LYS B 1 72 ? 32.552 51.169 -0.588 1.00 13.82 72 LYS B CA 1
ATOM 1531 C C . LYS B 1 72 ? 31.759 51.327 0.718 1.00 11.94 72 LYS B C 1
ATOM 1532 O O . LYS B 1 72 ? 30.878 52.201 0.862 1.00 10.86 72 LYS B O 1
ATOM 1538 N N . GLU B 1 73 ? 32.093 50.484 1.680 1.00 11.60 73 GLU B N 1
ATOM 1539 C CA . GLU B 1 73 ? 31.404 50.504 2.977 1.00 11.41 73 GLU B CA 1
ATOM 1540 C C . GLU B 1 73 ? 31.689 51.798 3.757 1.00 10.87 73 GLU B C 1
ATOM 1541 O O . GLU B 1 73 ? 32.802 52.319 3.694 1.00 11.53 73 GLU B O 1
ATOM 1547 N N . LYS B 1 74 ? 30.702 52.268 4.519 1.00 8.88 74 LYS B N 1
ATOM 1548 C CA . LYS B 1 74 ? 30.845 53.416 5.414 1.00 8.98 74 LYS B CA 1
ATOM 1549 C C . LYS B 1 74 ? 29.951 53.168 6.588 1.00 9.11 74 LYS B C 1
ATOM 1550 O O . LYS B 1 74 ? 28.994 52.403 6.473 1.00 9.22 74 LYS B O 1
ATOM 1556 N N . PRO B 1 75 ? 30.255 53.809 7.708 1.00 9.35 75 PRO B N 1
ATOM 1557 C CA . PRO B 1 75 ? 29.421 53.642 8.900 1.00 9.58 75 PRO B CA 1
ATOM 1558 C C . PRO B 1 75 ? 27.967 53.983 8.533 1.00 9.52 75 PRO B C 1
ATOM 1559 O O . PRO B 1 75 ? 27.732 55.060 7.949 1.00 10.45 75 PRO B O 1
ATOM 1563 N N . GLY B 1 76 ? 27.015 53.094 8.855 1.00 7.72 76 GLY B N 1
ATOM 1564 C CA . GLY B 1 76 ? 25.599 53.373 8.658 1.00 7.72 76 GLY B CA 1
ATOM 1565 C C . GLY B 1 76 ? 25.146 53.201 7.213 1.00 9.35 76 GLY B C 1
ATOM 1566 O O . GLY B 1 76 ? 23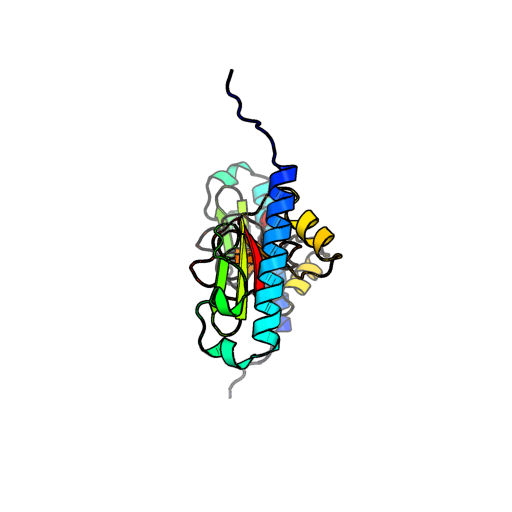.937 53.330 6.945 1.00 10.32 76 GLY B O 1
ATOM 1567 N N . LEU B 1 77 ? 26.078 52.908 6.288 1.00 7.13 77 LEU B N 1
ATOM 1568 C CA . LEU B 1 77 ? 25.627 52.734 4.898 1.00 7.53 77 LEU B CA 1
ATOM 1569 C C . LEU B 1 77 ? 24.641 51.550 4.795 1.00 7.10 77 LEU B C 1
ATOM 1570 O O . LEU B 1 77 ? 23.595 51.621 4.140 1.00 8.35 77 LEU B O 1
ATOM 1575 N N . MET B 1 78 ? 24.904 50.456 5.511 1.00 6.69 78 MET B N 1
ATOM 1576 C CA . MET B 1 78 ? 24.048 49.275 5.439 1.00 5.94 78 MET B CA 1
ATOM 1577 C C . MET B 1 78 ? 22.646 49.675 5.920 1.00 7.27 78 MET B C 1
ATOM 1578 O O . MET B 1 78 ? 21.625 49.355 5.290 1.00 8.29 78 MET B O 1
ATOM 1583 N N . GLY B 1 79 ? 22.589 50.443 7.014 1.00 8.59 79 GLY B N 1
ATOM 1584 C CA . GLY B 1 79 ? 21.310 50.890 7.556 1.00 10.77 79 GLY B CA 1
ATOM 1585 C C . GLY B 1 79 ? 20.541 51.765 6.576 1.00 10.78 79 GLY B C 1
ATOM 1586 O O . GLY B 1 79 ? 19.294 51.675 6.494 1.00 10.25 79 GLY B O 1
ATOM 1587 N N . ALA B 1 80 ? 21.274 52.621 5.876 1.00 7.86 80 ALA B N 1
ATOM 1588 C CA . ALA B 1 80 ? 20.668 53.527 4.915 1.00 8.72 80 ALA B CA 1
ATOM 1589 C C . ALA B 1 80 ? 20.097 52.691 3.753 1.00 9.16 80 ALA B C 1
ATOM 1590 O O . ALA B 1 80 ? 19.011 52.973 3.217 1.00 9.71 80 ALA B O 1
ATOM 1592 N N . LEU B 1 81 ? 20.868 51.700 3.312 1.00 7.53 81 LEU B N 1
ATOM 1593 C CA . LEU B 1 81 ? 20.368 50.837 2.239 1.00 9.36 81 LEU B CA 1
ATOM 1594 C C . LEU B 1 81 ? 19.090 50.114 2.625 1.00 10.60 81 LEU B C 1
ATOM 1595 O O . LEU B 1 81 ? 18.145 49.983 1.842 1.00 11.09 81 LEU B O 1
ATOM 1600 N N . LEU B 1 82 ? 19.091 49.575 3.821 1.00 9.43 82 LEU B N 1
ATOM 1601 C CA . LEU B 1 82 ? 17.881 48.962 4.374 1.00 11.14 82 LEU B CA 1
ATOM 1602 C C . LEU B 1 82 ? 16.717 49.922 4.481 1.00 10.77 82 LEU B C 1
ATOM 1603 O O . LEU B 1 82 ? 15.601 49.619 4.057 1.00 11.69 82 LEU B O 1
ATOM 1608 N N . GLU B 1 83 ? 16.955 51.117 5.003 1.00 9.59 83 GLU B N 1
ATOM 1609 C CA . GLU B 1 83 ? 15.857 52.077 5.164 1.00 10.15 83 GLU B CA 1
ATOM 1610 C C . GLU B 1 83 ? 15.264 52.385 3.797 1.00 7.20 83 GLU B C 1
ATOM 1611 O O . GLU B 1 83 ? 14.045 52.357 3.614 1.00 8.45 83 GLU B O 1
ATOM 1617 N N . GLN B 1 84 ? 16.119 52.615 2.801 1.00 7.46 84 GLN B N 1
ATOM 1618 C CA . GLN B 1 84 ? 15.640 53.082 1.501 1.00 8.01 84 GLN B CA 1
ATOM 1619 C C . GLN B 1 84 ? 15.018 51.980 0.656 1.00 9.10 84 GLN B C 1
ATOM 1620 O O . GLN B 1 84 ? 14.342 52.258 -0.327 1.00 10.53 84 GLN B O 1
ATOM 1626 N N . SER B 1 85 ? 15.215 50.739 1.080 1.00 8.30 85 SER B N 1
ATOM 1627 C CA . SER B 1 85 ? 14.604 49.582 0.405 1.00 7.98 85 SER B CA 1
ATOM 1628 C C . SER B 1 85 ? 13.555 48.939 1.313 1.00 9.30 85 SER B C 1
ATOM 1629 O O . SER B 1 85 ? 13.123 47.821 1.096 1.00 10.09 85 SER B O 1
ATOM 1632 N N . GLY B 1 86 ? 13.113 49.660 2.318 1.00 9.18 86 GLY B N 1
ATOM 1633 C CA . GLY B 1 86 ? 12.074 49.103 3.202 1.00 9.43 86 GLY B CA 1
ATOM 1634 C C . GLY B 1 86 ? 12.468 47.759 3.815 1.00 11.27 86 GLY B C 1
ATOM 1635 O O . GLY B 1 86 ? 11.623 46.866 4.029 1.00 13.51 86 GLY B O 1
ATOM 1636 N N . ASP B 1 87 ? 13.745 47.637 4.142 1.00 11.61 87 ASP B N 1
ATOM 1637 C CA . ASP B 1 87 ? 14.333 46.466 4.789 1.00 12.47 87 ASP B CA 1
ATOM 1638 C C . ASP B 1 87 ? 14.250 45.251 3.897 1.00 11.78 87 ASP B C 1
ATOM 1639 O O . ASP B 1 87 ? 14.303 44.111 4.389 1.00 14.35 87 ASP B O 1
ATOM 1644 N N . SER B 1 88 ? 14.169 45.464 2.587 1.00 9.14 88 SER B N 1
ATOM 1645 C CA . S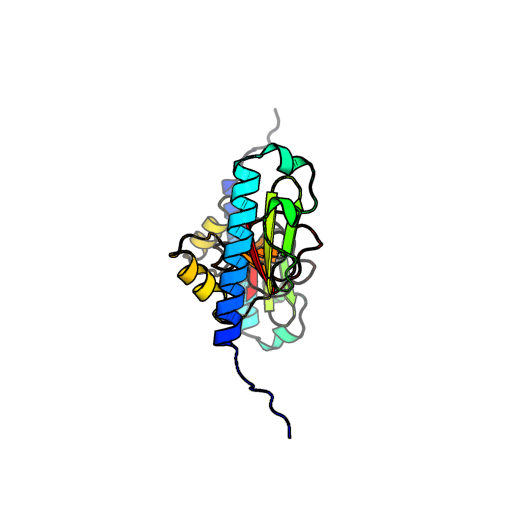ER B 1 88 ? 14.008 44.327 1.668 1.00 9.30 88 SER B CA 1
ATOM 1646 C C . SER B 1 88 ? 15.293 43.896 0.930 1.00 9.53 88 SER B C 1
ATOM 1647 O O . SER B 1 88 ? 15.400 42.716 0.499 1.00 11.27 88 SER B O 1
ATOM 1650 N N . ALA B 1 89 ? 16.277 44.795 0.761 1.00 8.91 89 ALA B N 1
ATOM 1651 C CA . ALA B 1 89 ? 17.473 44.438 -0.009 1.00 8.46 89 ALA B CA 1
ATOM 1652 C C . ALA B 1 89 ? 18.218 43.339 0.734 1.00 9.70 89 ALA B C 1
ATOM 1653 O O . ALA B 1 89 ? 18.358 43.401 1.968 1.00 11.09 89 ALA B O 1
ATOM 1655 N N . LEU B 1 90 ? 18.674 42.335 -0.024 1.00 10.29 90 LEU B N 1
ATOM 1656 C CA . LEU B 1 90 ? 19.421 41.218 0.574 1.00 10.54 90 LEU B CA 1
ATOM 1657 C C . LEU B 1 90 ? 20.886 41.473 0.272 1.00 9.87 90 LEU B C 1
ATOM 1658 O O . LEU B 1 90 ? 21.326 41.355 -0.863 1.00 10.48 90 LEU B O 1
ATOM 1663 N N . LEU B 1 91 ? 21.624 41.911 1.291 1.00 8.78 91 LEU B N 1
ATOM 1664 C CA . LEU B 1 91 ? 22.969 42.443 1.123 1.00 8.24 91 LEU B CA 1
ATOM 1665 C C . LEU B 1 91 ? 23.996 41.570 1.818 1.00 9.58 91 LEU B C 1
ATOM 1666 O O . LEU B 1 91 ? 23.676 40.733 2.640 1.00 10.98 91 LEU B O 1
ATOM 1671 N N . ALA B 1 92 ? 25.249 41.757 1.434 1.00 7.83 92 ALA B N 1
ATOM 1672 C CA . ALA B 1 92 ? 26.384 41.082 2.068 1.00 8.94 92 ALA B CA 1
ATOM 1673 C C . ALA B 1 92 ? 27.549 42.048 2.119 1.00 10.52 92 ALA B C 1
ATOM 1674 O O . ALA B 1 92 ? 27.415 43.201 1.736 1.00 10.41 92 ALA B O 1
ATOM 1676 N N . ARG B 1 93 ? 28.709 41.541 2.552 1.00 11.09 93 ARG B N 1
ATOM 1677 C CA . ARG B 1 93 ? 29.879 42.381 2.746 1.00 12.53 93 ARG B CA 1
ATOM 1678 C C . ARG B 1 93 ? 31.097 41.616 2.220 1.00 11.76 93 ARG B C 1
ATOM 1679 O O . ARG B 1 93 ? 31.048 40.420 2.091 1.00 11.32 93 ARG B O 1
ATOM 1687 N N . VAL B 1 94 ? 32.188 42.301 1.912 1.00 11.65 94 VAL B N 1
ATOM 1688 C CA . VAL B 1 94 ? 33.402 41.574 1.486 1.00 12.19 94 VAL B CA 1
ATOM 1689 C C . VAL B 1 94 ? 34.533 42.025 2.390 1.00 14.28 94 VAL B C 1
ATOM 1690 O O . VAL B 1 94 ? 34.716 43.227 2.566 1.00 15.07 94 VAL B O 1
ATOM 1694 N N . GLU B 1 95 ? 35.267 41.060 2.948 1.00 15.67 95 GLU B N 1
ATOM 1695 C CA . GLU B 1 95 ? 36.320 41.286 3.946 1.00 18.00 95 GLU B CA 1
ATOM 1696 C C . GLU B 1 95 ? 37.423 40.334 3.590 1.00 17.33 95 GLU B C 1
ATOM 1697 O O . GLU B 1 95 ? 37.159 39.150 3.463 1.00 17.17 95 GLU B O 1
ATOM 1703 N N . ASN B 1 96 ? 38.659 40.813 3.436 1.00 17.83 96 ASN B N 1
ATOM 1704 C CA . ASN B 1 96 ? 39.780 39.896 3.173 1.00 18.80 96 ASN B CA 1
ATOM 1705 C C . ASN B 1 96 ? 39.503 38.945 2.061 1.00 18.32 96 ASN B C 1
ATOM 1706 O O . ASN B 1 96 ? 39.841 37.752 2.146 1.00 18.10 96 ASN B O 1
ATOM 1711 N N . GLY B 1 97 ? 38.848 39.440 1.013 1.00 16.74 97 GLY B N 1
ATOM 1712 C CA . GLY B 1 97 ? 38.646 38.637 -0.173 1.00 16.02 97 GLY B CA 1
ATOM 1713 C C . GLY B 1 97 ? 37.507 37.650 -0.072 1.00 16.09 97 GLY B C 1
ATOM 1714 O O . GLY B 1 97 ? 37.218 36.916 -1.019 1.00 16.30 97 GLY B O 1
ATOM 1715 N N . ARG B 1 98 ? 36.826 37.673 1.053 1.00 16.30 98 ARG B N 1
ATOM 1716 C CA . ARG B 1 98 ? 35.750 36.709 1.280 1.00 17.05 98 ARG B CA 1
ATOM 1717 C C . ARG B 1 98 ? 34.374 37.363 1.373 1.00 13.48 98 ARG B C 1
ATOM 1718 O O . ARG B 1 98 ? 34.242 38.416 1.991 1.00 14.51 98 ARG B O 1
ATOM 1726 N N . LEU B 1 99 ? 33.367 36.713 0.785 1.00 12.62 99 LEU B N 1
ATOM 1727 C CA . LEU B 1 99 ? 31.986 37.178 0.865 1.00 11.51 99 LEU B CA 1
ATOM 1728 C C . LEU B 1 99 ? 31.422 36.800 2.224 1.00 10.86 99 LEU B C 1
ATOM 1729 O O . LEU B 1 99 ? 31.524 35.627 2.618 1.00 12.15 99 LEU B O 1
ATOM 1734 N N . LEU B 1 100 ? 30.877 37.771 2.937 1.00 12.71 100 LEU B N 1
ATOM 1735 C CA . LEU B 1 100 ? 30.279 37.530 4.271 1.00 12.52 100 LEU B CA 1
ATOM 1736 C C . LEU B 1 100 ? 28.830 37.951 4.309 1.00 13.02 100 LEU B C 1
ATOM 1737 O O . LEU B 1 100 ? 28.490 38.962 3.736 1.00 13.99 100 LEU B O 1
ATOM 1742 N N . ASP B 1 101 ? 27.971 37.207 5.017 1.00 12.46 101 ASP B N 1
ATOM 1743 C CA . ASP B 1 101 ? 26.588 37.639 5.137 1.00 12.81 101 ASP B CA 1
ATOM 1744 C C . ASP B 1 101 ? 26.533 38.766 6.161 1.00 14.97 101 ASP B C 1
ATOM 1745 O O . ASP B 1 101 ? 27.567 39.198 6.643 1.00 15.80 101 ASP B O 1
ATOM 1750 N N . THR B 1 102 ? 25.354 39.267 6.473 1.00 17.25 102 THR B N 1
ATOM 1751 C CA . THR B 1 102 ? 25.296 40.486 7.263 1.00 20.01 102 THR B CA 1
ATOM 1752 C C . THR B 1 102 ? 25.769 40.219 8.699 1.00 20.82 102 THR B C 1
ATOM 1753 O O . THR B 1 102 ? 26.293 41.146 9.379 1.00 21.85 102 THR B O 1
ATOM 1757 N N . HIS B 1 103 ? 25.632 38.953 9.119 1.00 19.13 103 HIS B N 1
ATOM 1758 C CA . HIS B 1 103 ? 26.064 38.490 10.446 1.00 18.97 103 HIS B CA 1
ATOM 1759 C C . HIS B 1 103 ? 27.526 38.074 10.433 1.00 17.11 103 HIS B C 1
ATOM 1760 O O . HIS B 1 103 ? 28.021 37.481 11.399 1.00 18.28 103 HIS B O 1
ATOM 1767 N N . GLY B 1 104 ? 28.207 38.355 9.331 1.00 14.68 104 GLY B N 1
ATOM 1768 C CA . GLY B 1 104 ? 29.646 38.167 9.250 1.00 14.04 104 GLY B CA 1
ATOM 1769 C C . GLY B 1 104 ? 30.091 36.736 9.042 1.00 14.34 104 GLY B C 1
ATOM 1770 O O . GLY B 1 104 ? 31.277 36.438 9.211 1.00 14.59 104 GLY B O 1
ATOM 1771 N N . ARG B 1 105 ? 29.158 35.849 8.674 1.00 13.48 105 ARG B N 1
ATOM 1772 C CA . ARG B 1 105 ? 29.534 34.452 8.413 1.00 14.92 105 ARG B CA 1
ATOM 1773 C C . ARG B 1 105 ? 29.876 34.251 6.954 1.00 13.93 105 ARG B C 1
ATOM 1774 O O . ARG B 1 105 ? 29.210 34.795 6.063 1.00 13.93 105 ARG B O 1
ATOM 1782 N N . ARG B 1 106 ? 30.896 33.450 6.675 1.00 14.04 106 ARG B N 1
ATOM 1783 C CA . ARG B 1 106 ? 31.320 33.301 5.268 1.00 14.87 106 ARG B CA 1
ATOM 1784 C C . ARG B 1 106 ? 30.213 32.668 4.387 1.00 13.82 106 ARG B C 1
ATOM 1785 O O . ARG B 1 106 ? 29.497 31.796 4.843 1.00 13.44 106 ARG B O 1
ATOM 1793 N N . ILE B 1 107 ? 30.078 33.133 3.140 1.00 12.10 107 ILE B N 1
ATOM 1794 C CA . ILE B 1 107 ? 29.330 32.481 2.091 1.00 11.40 107 ILE B CA 1
ATOM 1795 C C . ILE B 1 107 ? 30.385 31.927 1.122 1.00 11.62 107 ILE B C 1
ATOM 1796 O O . ILE B 1 107 ? 31.156 32.681 0.517 1.00 12.99 107 ILE B O 1
ATOM 1801 N N . SER B 1 108 ? 30.416 30.600 0.988 1.00 10.94 108 SER B N 1
ATOM 1802 C CA . SER B 1 108 ? 31.533 29.964 0.318 1.00 12.65 108 SER B CA 1
ATOM 1803 C C . SER B 1 108 ? 31.391 29.927 -1.197 1.00 13.47 108 SER B C 1
ATOM 1804 O O . SER B 1 108 ? 31.175 28.888 -1.787 1.00 12.33 108 SER B O 1
ATOM 1807 N N . ILE B 1 109 ? 31.441 31.101 -1.810 1.00 14.17 109 ILE B N 1
ATOM 1808 C CA . ILE B 1 109 ? 31.492 31.223 -3.265 1.00 14.55 109 ILE B CA 1
ATOM 1809 C C . ILE B 1 109 ? 32.707 32.020 -3.623 1.00 15.41 109 ILE B C 1
ATOM 1810 O O . ILE B 1 109 ? 33.169 32.872 -2.853 1.00 14.44 109 ILE B O 1
ATOM 1815 N N . THR B 1 110 ? 33.228 31.760 -4.806 1.00 13.30 110 THR B N 1
ATOM 1816 C CA . THR B 1 110 ? 34.432 32.446 -5.216 1.00 13.00 110 THR B CA 1
ATOM 1817 C C . THR B 1 110 ? 34.029 33.769 -5.843 1.00 13.10 110 THR B C 1
ATOM 1818 O O . THR B 1 110 ? 33.195 33.787 -6.748 1.00 15.02 110 THR B O 1
ATOM 1822 N N . LEU B 1 111 ? 34.556 34.881 -5.320 1.00 11.14 111 LEU B N 1
ATOM 1823 C CA . LEU B 1 111 ? 34.226 36.207 -5.891 1.00 11.24 111 LEU B CA 1
ATOM 1824 C C . LEU B 1 111 ? 35.045 36.476 -7.137 1.00 13.07 111 LEU B C 1
ATOM 1825 O O . LEU B 1 111 ? 36.210 36.088 -7.220 1.00 14.02 111 LEU B O 1
ATOM 1830 N N . PRO B 1 112 ? 34.439 37.188 -8.091 1.00 13.50 112 PRO B N 1
ATOM 1831 C CA . PRO B 1 112 ? 35.221 37.800 -9.145 1.00 13.07 112 PRO B CA 1
ATOM 1832 C C . PRO B 1 112 ? 36.369 38.623 -8.583 1.00 14.18 112 PRO B C 1
ATOM 1833 O O . PRO B 1 112 ? 36.221 39.321 -7.585 1.00 12.93 112 PRO B O 1
ATOM 1837 N N . ALA B 1 113 ? 37.493 38.594 -9.278 1.00 14.67 113 ALA B N 1
ATOM 1838 C CA . ALA B 1 113 ? 38.680 39.195 -8.721 1.00 15.49 113 ALA B CA 1
ATOM 1839 C C . ALA B 1 113 ? 38.572 40.698 -8.522 1.00 14.17 113 ALA B C 1
ATOM 1840 O O . ALA B 1 113 ? 39.253 41.259 -7.650 1.00 14.33 113 ALA B O 1
ATOM 1842 N N . VAL B 1 114 ? 37.782 41.382 -9.348 1.00 12.94 114 VAL B N 1
ATOM 1843 C CA . VAL B 1 114 ? 37.782 42.834 -9.221 1.00 12.78 114 VAL B CA 1
ATOM 1844 C C . VAL B 1 114 ? 37.105 43.289 -7.924 1.00 13.31 114 VAL B C 1
ATOM 1845 O O . VAL B 1 114 ? 37.305 44.409 -7.493 1.00 15.53 114 VAL B O 1
ATOM 1849 N N . ILE B 1 115 ? 36.289 42.441 -7.315 1.00 11.31 115 ILE B N 1
ATOM 1850 C CA . ILE B 1 115 ? 35.544 42.956 -6.144 1.00 11.72 115 ILE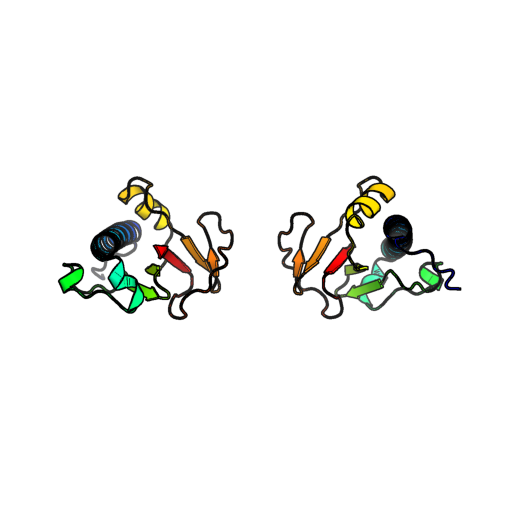 B CA 1
ATOM 1851 C C . ILE B 1 115 ? 36.492 43.313 -5.009 1.00 12.24 115 ILE B C 1
ATOM 1852 O O . ILE B 1 115 ? 37.186 42.450 -4.473 1.00 12.87 115 ILE B O 1
ATOM 1857 N N . PRO B 1 116 ? 36.509 44.583 -4.593 1.00 13.08 116 PRO B N 1
ATOM 1858 C CA . PRO B 1 116 ? 37.407 44.957 -3.536 1.00 12.96 116 PRO B CA 1
ATOM 1859 C C . PRO B 1 116 ? 36.935 44.618 -2.134 1.00 13.18 116 PRO B C 1
ATOM 1860 O O . PRO B 1 116 ? 35.766 44.208 -1.927 1.00 13.54 116 PRO B O 1
ATOM 1864 N N . ASP B 1 117 ? 37.858 44.763 -1.186 1.00 13.38 117 ASP B N 1
ATOM 1865 C CA . ASP B 1 117 ? 37.527 44.530 0.208 1.00 14.36 117 ASP B CA 1
ATOM 1866 C C . ASP B 1 117 ? 36.757 45.738 0.740 1.00 12.66 117 ASP B C 1
ATOM 1867 O O . ASP B 1 117 ? 36.802 46.780 0.150 1.00 13.62 117 ASP B O 1
ATOM 1872 N N . GLN B 1 118 ? 36.081 45.590 1.867 1.00 12.72 118 GLN B N 1
ATOM 1873 C CA . GLN B 1 118 ? 35.423 46.715 2.496 1.00 15.50 118 GLN B CA 1
ATOM 1874 C C . GLN B 1 118 ? 34.408 47.356 1.568 1.00 15.39 118 GLN B C 1
ATOM 1875 O O . GLN B 1 118 ? 34.346 48.581 1.415 1.00 15.41 118 GLN B O 1
ATOM 1881 N N . VAL B 1 119 ? 33.589 46.501 0.944 1.00 12.47 119 VAL B N 1
ATOM 1882 C CA . VAL B 1 119 ? 32.425 46.985 0.211 1.00 11.48 119 VAL B CA 1
ATOM 1883 C C . VAL B 1 119 ? 31.188 46.337 0.739 1.00 10.14 119 VAL B C 1
ATOM 1884 O O . VAL B 1 119 ? 31.244 45.253 1.326 1.00 11.43 119 VAL B O 1
ATOM 1888 N N . ILE B 1 120 ? 30.060 47.010 0.525 1.00 8.88 120 ILE B N 1
ATOM 1889 C CA . ILE B 1 120 ? 28.779 46.306 0.693 1.00 9.18 120 ILE B CA 1
ATOM 1890 C C . ILE B 1 120 ? 28.374 45.829 -0.688 1.00 9.28 120 ILE B C 1
ATOM 1891 O O . ILE B 1 120 ? 28.589 46.582 -1.695 1.00 9.11 120 ILE B O 1
ATOM 1896 N N . ILE B 1 121 ? 27.783 44.614 -0.740 1.00 8.74 121 ILE B N 1
ATOM 1897 C CA . ILE B 1 121 ? 27.564 44.039 -2.066 1.00 9.65 121 ILE B CA 1
ATOM 1898 C C . ILE B 1 121 ? 26.182 43.424 -2.112 1.00 8.52 121 ILE B C 1
ATOM 1899 O O . ILE B 1 121 ? 25.656 42.982 -1.095 1.00 8.46 121 ILE B O 1
ATOM 1904 N N . TRP B 1 122 ? 25.594 43.476 -3.303 1.00 7.46 122 TRP B N 1
ATOM 1905 C CA . TRP B 1 122 ? 24.377 42.753 -3.587 1.00 7.47 122 TRP B CA 1
ATOM 1906 C C . TRP B 1 122 ? 24.614 41.798 -4.716 1.00 8.57 122 TRP B C 1
ATOM 1907 O O . TRP B 1 122 ? 25.176 42.203 -5.737 1.00 8.60 122 TRP B O 1
ATOM 1918 N N . MET B 1 123 ? 24.282 40.519 -4.548 1.00 8.48 123 MET B N 1
ATOM 1919 C CA . MET B 1 123 ? 24.557 39.517 -5.588 1.00 9.34 123 MET B CA 1
ATOM 1920 C C . MET B 1 123 ? 23.220 38.820 -5.815 1.00 9.28 123 MET B C 1
ATOM 1921 O O . MET B 1 123 ? 22.584 38.320 -4.867 1.00 11.29 123 MET B O 1
ATOM 1926 N N . ASN B 1 124 ? 22.766 38.880 -7.063 1.00 9.10 124 ASN B N 1
ATOM 1927 C CA . ASN B 1 124 ? 21.518 38.334 -7.468 1.00 9.84 124 ASN B CA 1
ATOM 1928 C C . ASN B 1 124 ? 21.486 37.843 -8.936 1.00 9.47 124 ASN B C 1
ATOM 1929 O O . ASN B 1 124 ? 22.489 37.527 -9.594 1.00 10.54 124 ASN B O 1
#

CATH classification: 3.30.450.360